Protein AF-A0A6L7CKZ1-F1 (afdb_monomer_lite)

Structure (mmCIF, N/CA/C/O backbone):
data_AF-A0A6L7CKZ1-F1
#
_entry.id   AF-A0A6L7CKZ1-F1
#
loop_
_atom_site.group_PDB
_atom_site.id
_atom_site.type_symbol
_atom_site.label_atom_id
_atom_site.label_alt_id
_atom_site.label_comp_id
_atom_site.label_asym_id
_atom_site.label_entity_id
_atom_site.label_seq_id
_atom_site.pdbx_PDB_ins_code
_atom_site.Cartn_x
_atom_site.Cartn_y
_atom_site.Cartn_z
_atom_site.occupancy
_atom_site.B_iso_or_equiv
_atom_site.auth_seq_id
_atom_site.auth_comp_id
_atom_site.auth_asym_id
_atom_site.auth_atom_id
_atom_site.pdbx_PDB_model_num
ATOM 1 N N . ILE A 1 1 ? 30.974 5.294 -23.612 1.00 59.28 1 ILE A N 1
ATOM 2 C CA . ILE A 1 1 ? 29.651 4.742 -24.002 1.00 59.28 1 ILE A CA 1
ATOM 3 C C . ILE A 1 1 ? 29.833 3.417 -24.758 1.00 59.28 1 ILE A C 1
ATOM 5 O O . ILE A 1 1 ? 29.146 2.456 -24.437 1.00 59.28 1 ILE A O 1
ATOM 9 N N . ASP A 1 2 ? 30.853 3.298 -25.613 1.00 73.44 2 ASP A N 1
ATOM 10 C CA . ASP A 1 2 ? 31.172 2.088 -26.398 1.00 73.44 2 ASP A CA 1
ATOM 11 C C . ASP A 1 2 ? 31.336 0.781 -25.603 1.00 73.44 2 ASP A C 1
ATOM 13 O O . ASP A 1 2 ? 30.880 -0.270 -26.045 1.00 73.44 2 ASP A O 1
ATOM 17 N N . GLY A 1 3 ? 31.960 0.818 -24.419 1.00 80.19 3 GLY A N 1
ATOM 18 C CA . GLY A 1 3 ? 32.130 -0.383 -23.587 1.00 80.19 3 GLY A CA 1
ATOM 19 C C . GLY A 1 3 ? 30.814 -0.923 -23.013 1.00 80.19 3 GLY A C 1
ATOM 20 O O . GLY A 1 3 ? 30.613 -2.135 -22.967 1.00 80.19 3 GLY A O 1
ATOM 21 N N . ALA A 1 4 ? 29.895 -0.030 -22.632 1.00 80.94 4 ALA A N 1
ATOM 22 C CA . ALA A 1 4 ? 28.584 -0.408 -22.107 1.00 80.94 4 ALA A CA 1
ATOM 23 C C . ALA A 1 4 ? 27.686 -0.993 -23.210 1.00 80.94 4 ALA A C 1
ATOM 25 O O . ALA A 1 4 ? 27.041 -2.013 -22.979 1.00 80.94 4 ALA A O 1
ATOM 26 N N . GLN A 1 5 ? 27.718 -0.411 -24.418 1.00 84.12 5 GLN A N 1
ATOM 27 C CA . GLN A 1 5 ? 26.991 -0.941 -25.578 1.00 84.12 5 GLN A CA 1
ATOM 28 C C . GLN A 1 5 ? 27.477 -2.347 -25.948 1.00 84.12 5 GLN A C 1
ATOM 30 O O . GLN A 1 5 ? 26.673 -3.269 -26.022 1.00 84.12 5 GLN A O 1
ATOM 35 N N . LYS A 1 6 ? 28.796 -2.549 -26.081 1.00 86.94 6 LYS A N 1
ATOM 36 C CA . LYS A 1 6 ? 29.368 -3.867 -26.415 1.00 86.94 6 LYS A CA 1
ATOM 37 C C . LYS A 1 6 ? 28.995 -4.946 -25.397 1.00 86.94 6 LYS A C 1
ATOM 39 O O . LYS A 1 6 ? 28.728 -6.088 -25.768 1.00 86.94 6 LYS A O 1
ATOM 44 N N . GLN A 1 7 ? 28.969 -4.598 -24.109 1.00 86.38 7 GLN A N 1
ATOM 45 C CA . GLN A 1 7 ? 28.560 -5.530 -23.061 1.00 86.38 7 GLN A CA 1
ATOM 46 C C . GLN A 1 7 ? 27.061 -5.847 -23.131 1.00 86.38 7 GLN A C 1
ATOM 48 O O . GLN A 1 7 ? 26.670 -6.998 -22.930 1.00 86.38 7 GLN A O 1
ATOM 53 N N . LEU A 1 8 ? 26.227 -4.854 -23.444 1.00 87.44 8 LEU A N 1
ATOM 54 C CA . LEU A 1 8 ? 24.795 -5.051 -23.643 1.00 87.44 8 LEU A CA 1
ATOM 55 C C . LEU A 1 8 ? 24.516 -5.953 -24.855 1.00 87.44 8 LEU A C 1
ATOM 57 O O . LEU A 1 8 ? 23.704 -6.871 -24.749 1.00 87.44 8 LEU A O 1
ATOM 61 N N . ASP A 1 9 ? 25.232 -5.755 -25.963 1.00 91.12 9 ASP A N 1
ATOM 62 C CA . ASP A 1 9 ? 25.127 -6.584 -27.169 1.00 91.12 9 ASP A CA 1
ATOM 63 C C . ASP A 1 9 ? 25.502 -8.039 -26.871 1.00 91.12 9 A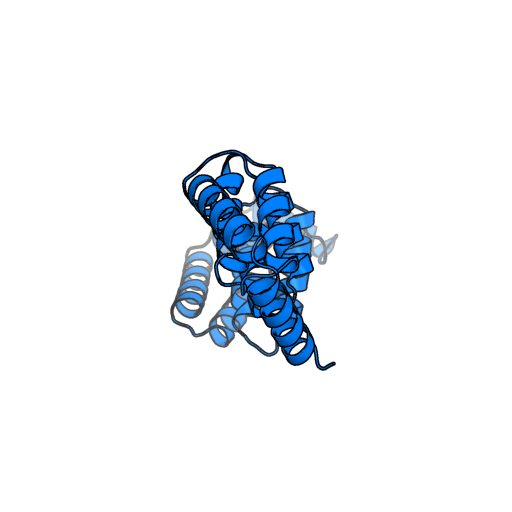SP A C 1
ATOM 65 O O . ASP A 1 9 ? 24.769 -8.963 -27.228 1.00 91.12 9 ASP A O 1
ATOM 69 N N . ARG A 1 10 ? 26.590 -8.263 -26.124 1.00 89.06 10 ARG A N 1
ATOM 70 C CA . ARG A 1 10 ? 26.982 -9.605 -25.678 1.00 89.06 10 ARG A CA 1
ATOM 71 C C . ARG A 1 10 ? 25.905 -10.251 -24.800 1.00 89.06 10 ARG A C 1
ATOM 73 O O . ARG A 1 10 ? 25.570 -11.417 -25.002 1.00 89.06 10 ARG A O 1
ATOM 80 N N . LEU A 1 11 ? 25.345 -9.509 -23.842 1.00 88.25 11 LEU A N 1
ATOM 81 C CA . LEU A 1 11 ? 24.256 -10.000 -22.990 1.00 88.25 11 LEU A CA 1
ATOM 82 C C . LEU A 1 11 ? 22.997 -10.339 -23.802 1.00 88.25 11 LEU A C 1
ATOM 84 O O . LEU A 1 11 ? 22.340 -11.334 -23.498 1.00 88.25 11 LEU A O 1
ATOM 88 N N . SER A 1 12 ? 22.694 -9.566 -24.851 1.00 88.94 12 SER A N 1
ATOM 89 C CA . SER A 1 12 ? 21.564 -9.835 -25.749 1.00 88.94 12 SER A CA 1
ATOM 90 C C . SER A 1 12 ? 21.689 -11.175 -26.478 1.00 88.94 12 SER A C 1
ATOM 92 O O . SER A 1 12 ? 20.688 -11.851 -26.685 1.00 88.94 12 SER A O 1
ATOM 94 N N . GLN A 1 13 ? 22.912 -11.584 -26.826 1.00 92.06 13 GLN A N 1
ATOM 95 C CA . GLN A 1 13 ? 23.168 -12.832 -27.546 1.00 92.06 13 GLN A CA 1
ATOM 96 C C . GLN A 1 13 ? 23.192 -14.040 -26.606 1.00 92.06 13 GLN A C 1
ATOM 98 O O . GLN A 1 13 ? 22.673 -15.099 -26.944 1.00 92.06 13 GLN A O 1
ATOM 103 N N . LEU A 1 14 ? 23.789 -13.883 -25.422 1.00 92.25 14 LEU A N 1
ATOM 104 C CA . LEU A 1 14 ? 23.986 -14.981 -24.473 1.00 92.25 14 LEU A CA 1
ATOM 105 C C . LEU A 1 14 ? 22.756 -15.256 -23.604 1.00 92.25 14 LEU A C 1
ATOM 107 O O . LEU A 1 14 ? 22.485 -16.405 -23.267 1.00 92.25 14 LEU A O 1
ATOM 111 N N . ALA A 1 15 ? 22.037 -14.209 -23.193 1.00 87.38 15 ALA A N 1
ATOM 112 C CA . ALA A 1 15 ? 20.931 -14.326 -22.248 1.00 87.38 15 ALA A CA 1
ATOM 113 C C . ALA A 1 15 ? 19.856 -13.238 -22.477 1.00 87.38 15 ALA A C 1
ATOM 115 O O . ALA A 1 15 ? 19.609 -12.416 -21.582 1.00 87.38 15 ALA A O 1
ATOM 116 N N . PRO A 1 16 ? 19.174 -13.235 -23.642 1.00 83.12 16 PRO A N 1
ATOM 117 C CA . PRO A 1 16 ? 18.213 -12.194 -24.037 1.00 83.12 16 PRO A CA 1
ATOM 118 C C . PRO A 1 16 ? 17.006 -12.054 -23.097 1.00 83.12 16 PRO A C 1
ATOM 120 O O . PRO A 1 16 ? 16.364 -11.005 -23.048 1.00 83.12 16 PRO A O 1
ATOM 123 N N . SER A 1 17 ? 16.676 -13.097 -22.335 1.00 81.88 17 SER A N 1
ATOM 124 C CA . SER A 1 17 ? 15.581 -13.083 -21.359 1.00 81.88 17 SER A CA 1
ATOM 125 C C . SER A 1 17 ? 16.023 -12.710 -19.939 1.00 81.88 17 SER A C 1
ATOM 127 O O . SER A 1 17 ? 15.157 -12.519 -19.081 1.00 81.88 17 SER A O 1
ATOM 129 N N . SER A 1 18 ? 17.332 -12.579 -19.682 1.00 83.50 18 SER A N 1
ATOM 130 C CA . SER A 1 18 ? 17.869 -12.362 -18.334 1.00 83.50 18 SER A CA 1
ATOM 131 C C . SER A 1 18 ? 17.495 -10.998 -17.752 1.00 83.50 18 SER A C 1
ATOM 133 O O . SER A 1 18 ? 17.428 -9.986 -18.456 1.00 83.50 18 SER A O 1
ATOM 135 N N . ASN A 1 19 ? 17.315 -10.952 -16.429 1.00 79.69 19 ASN A N 1
ATOM 136 C CA . ASN A 1 19 ? 17.084 -9.697 -15.711 1.00 79.69 19 ASN A CA 1
ATOM 137 C C . ASN A 1 19 ? 18.277 -8.744 -15.841 1.00 79.69 19 ASN A C 1
ATOM 139 O O . ASN A 1 19 ? 18.070 -7.545 -15.986 1.00 79.69 19 ASN A O 1
ATOM 143 N N . ALA A 1 20 ? 19.508 -9.267 -15.869 1.00 82.44 20 ALA A N 1
ATOM 144 C CA . ALA A 1 20 ? 20.711 -8.462 -16.076 1.00 82.44 20 ALA A CA 1
ATOM 145 C C . ALA A 1 20 ? 20.666 -7.713 -17.416 1.00 82.44 20 ALA A C 1
ATOM 147 O O . ALA A 1 20 ? 20.832 -6.496 -17.441 1.00 82.44 20 ALA A O 1
ATOM 148 N N . TYR A 1 21 ? 20.350 -8.410 -18.513 1.00 85.31 21 TYR A N 1
ATOM 149 C CA . TYR A 1 21 ? 20.208 -7.782 -19.826 1.00 85.31 21 TYR A CA 1
ATOM 150 C C . TYR A 1 21 ? 19.108 -6.711 -19.838 1.00 85.31 21 TYR A C 1
ATOM 152 O O . TYR A 1 21 ? 19.346 -5.578 -20.262 1.00 85.31 21 TYR A O 1
ATOM 160 N N . LYS A 1 22 ? 17.913 -7.041 -19.329 1.00 82.50 22 LYS A N 1
ATOM 161 C CA . LYS A 1 22 ? 16.780 -6.103 -19.292 1.00 82.50 22 LYS A CA 1
ATOM 162 C C . LYS A 1 22 ? 17.096 -4.862 -18.450 1.00 82.50 22 LYS A C 1
ATOM 164 O O . LYS A 1 22 ? 16.814 -3.751 -18.893 1.00 82.50 22 LYS A O 1
ATOM 169 N N . SER A 1 23 ? 17.716 -5.030 -17.281 1.00 83.19 23 SER A N 1
ATOM 170 C CA . SER A 1 23 ? 18.120 -3.921 -16.411 1.00 83.19 23 SER A CA 1
ATOM 171 C C . SER A 1 23 ? 19.188 -3.044 -17.064 1.00 83.19 23 SER A C 1
ATOM 173 O O . SER A 1 23 ? 19.023 -1.828 -17.104 1.00 83.19 23 SER A O 1
ATOM 175 N N . SER A 1 24 ? 20.236 -3.632 -17.654 1.00 85.94 24 SER A N 1
ATOM 176 C CA . SER A 1 24 ? 21.275 -2.872 -18.364 1.00 85.94 24 SER A CA 1
ATOM 177 C C . SER A 1 24 ? 20.713 -2.092 -19.554 1.00 85.94 24 SER A C 1
ATOM 179 O O . SER A 1 24 ? 21.087 -0.935 -19.755 1.00 85.94 24 SER A O 1
ATOM 181 N N . ARG A 1 25 ? 19.769 -2.678 -20.305 1.00 87.81 25 ARG A N 1
ATOM 182 C CA . ARG A 1 25 ? 19.062 -1.986 -21.393 1.00 87.81 25 ARG A CA 1
ATOM 183 C C . ARG A 1 25 ? 18.295 -0.773 -20.872 1.00 87.81 25 ARG A C 1
ATOM 185 O O . ARG A 1 25 ? 18.413 0.305 -21.445 1.00 87.81 25 ARG A O 1
ATOM 192 N N . THR A 1 26 ? 17.547 -0.933 -19.779 1.00 87.25 26 THR A N 1
ATOM 193 C CA . THR A 1 26 ? 16.810 0.163 -19.134 1.00 87.25 26 THR A CA 1
ATOM 194 C C . THR A 1 26 ? 17.744 1.278 -18.669 1.00 87.25 26 THR A C 1
ATOM 196 O O . THR A 1 26 ? 17.498 2.442 -18.977 1.00 87.25 26 THR A O 1
ATOM 199 N N . THR A 1 27 ? 18.846 0.952 -17.985 1.00 87.75 27 THR A N 1
ATOM 200 C CA . THR A 1 27 ? 19.834 1.953 -17.551 1.00 87.75 27 THR A CA 1
ATOM 201 C C . THR A 1 27 ? 20.418 2.715 -18.738 1.00 87.75 27 THR A C 1
ATOM 203 O O . THR A 1 27 ? 20.502 3.942 -18.702 1.00 87.75 27 THR A O 1
ATOM 206 N N . MET A 1 28 ? 20.784 2.009 -19.810 1.00 89.06 28 MET A N 1
ATOM 207 C CA . MET A 1 28 ? 21.350 2.639 -20.997 1.00 89.06 28 MET A CA 1
ATOM 208 C C . MET A 1 28 ? 20.337 3.546 -21.701 1.00 89.06 28 MET A C 1
ATOM 210 O O . MET A 1 28 ? 20.660 4.686 -22.027 1.00 89.06 28 MET A O 1
ATOM 214 N N . LEU A 1 29 ? 19.095 3.093 -21.851 1.00 89.44 29 LEU A N 1
ATOM 215 C CA . LEU A 1 29 ? 18.011 3.885 -22.422 1.00 89.44 29 LEU A CA 1
ATOM 216 C C . LEU A 1 29 ? 17.792 5.192 -21.645 1.00 89.44 29 LEU A C 1
ATOM 218 O O . LEU A 1 29 ? 17.765 6.268 -22.240 1.00 89.44 29 LEU A O 1
ATOM 222 N N . LEU A 1 30 ? 17.717 5.121 -20.314 1.00 91.06 30 LEU A N 1
ATOM 223 C CA . LEU A 1 30 ? 17.494 6.288 -19.451 1.00 91.06 30 LEU A CA 1
ATOM 224 C C . LEU A 1 30 ? 18.730 7.194 -19.296 1.00 91.06 30 LEU A C 1
ATOM 226 O O . LEU A 1 30 ? 18.625 8.313 -18.785 1.00 91.06 30 LEU A O 1
ATOM 230 N N . SER A 1 31 ? 19.899 6.761 -19.773 1.00 91.62 31 SER A N 1
ATOM 231 C CA . SER A 1 31 ? 21.082 7.624 -19.873 1.00 91.62 31 SER A CA 1
ATOM 232 C C . SER A 1 31 ? 20.988 8.631 -21.030 1.00 91.62 31 SER A C 1
ATOM 234 O O . SER A 1 31 ? 21.655 9.670 -20.998 1.00 91.62 31 SER A O 1
ATOM 236 N N . THR A 1 32 ? 20.102 8.395 -22.002 1.00 93.50 32 THR A N 1
ATOM 237 C CA . THR A 1 32 ? 19.874 9.291 -23.147 1.00 93.50 32 THR A CA 1
ATOM 238 C C . THR A 1 32 ? 18.841 10.387 -22.831 1.00 93.50 32 THR A C 1
ATOM 240 O O . THR A 1 32 ? 17.949 10.163 -22.006 1.00 93.50 32 THR A O 1
ATOM 243 N N . PRO A 1 33 ? 18.923 11.576 -23.463 1.00 95.19 33 PRO A N 1
ATOM 244 C CA . PRO A 1 33 ? 17.885 12.605 -23.352 1.00 95.19 33 PRO A CA 1
ATOM 245 C C . PRO A 1 33 ? 16.498 12.098 -23.768 1.00 95.19 33 PRO A C 1
ATOM 247 O O . PRO A 1 33 ? 15.545 12.268 -23.009 1.00 95.19 33 PRO A O 1
ATOM 250 N N . ASP A 1 34 ? 16.409 11.395 -24.899 1.00 94.88 34 ASP A N 1
ATOM 251 C CA . ASP A 1 34 ? 15.146 10.881 -25.443 1.00 94.88 34 ASP A CA 1
ATOM 252 C C . ASP A 1 34 ? 14.485 9.868 -24.505 1.00 94.88 34 ASP A C 1
ATOM 254 O O . ASP A 1 34 ? 13.288 9.955 -24.230 1.00 94.88 34 ASP A O 1
ATOM 258 N N . GLY A 1 35 ? 15.266 8.939 -23.941 1.00 93.88 35 GLY A N 1
ATOM 259 C CA . GLY A 1 35 ? 14.758 7.970 -22.971 1.00 93.88 35 GLY A CA 1
ATOM 260 C C . GLY A 1 35 ? 14.224 8.638 -21.702 1.00 93.88 35 GLY A C 1
ATOM 261 O O . GLY A 1 35 ? 13.172 8.244 -21.193 1.00 93.88 35 GLY A O 1
ATOM 262 N N . ARG A 1 36 ? 14.893 9.692 -21.211 1.00 95.44 36 ARG A N 1
ATOM 263 C CA . ARG A 1 36 ? 14.385 10.488 -20.081 1.00 95.44 36 ARG A CA 1
ATOM 264 C C . ARG A 1 36 ? 13.108 11.235 -20.441 1.00 95.44 36 ARG A C 1
ATOM 266 O O . ARG A 1 36 ? 12.174 11.227 -19.645 1.00 95.44 36 ARG A O 1
ATOM 273 N N . GLN A 1 37 ? 13.050 11.857 -21.616 1.00 96.94 37 GLN A N 1
ATOM 274 C CA . GLN A 1 37 ? 11.872 12.594 -22.068 1.00 96.94 37 GLN A CA 1
ATOM 275 C C . GLN A 1 37 ? 10.654 11.672 -22.201 1.00 96.94 37 GLN A C 1
ATOM 277 O O . GLN A 1 37 ? 9.585 11.989 -21.682 1.00 96.94 37 GLN A O 1
ATOM 282 N N . ALA A 1 38 ? 10.826 10.503 -22.816 1.00 96.12 38 ALA A N 1
ATOM 283 C CA . ALA A 1 38 ? 9.767 9.510 -22.951 1.00 96.12 38 ALA A CA 1
ATOM 284 C C . ALA A 1 38 ? 9.276 8.987 -21.588 1.00 96.12 38 ALA A C 1
ATOM 286 O O . ALA A 1 38 ? 8.070 8.838 -21.382 1.00 96.12 38 ALA A O 1
ATOM 287 N N . LEU A 1 39 ? 10.182 8.774 -20.624 1.00 96.12 39 LEU A N 1
ATOM 288 C CA . LEU A 1 39 ? 9.797 8.407 -19.258 1.00 96.12 39 LEU A CA 1
ATOM 289 C C . LEU A 1 39 ? 8.974 9.512 -18.578 1.00 96.12 39 LEU A C 1
ATOM 291 O O . LEU A 1 39 ? 7.966 9.222 -17.936 1.00 96.12 39 LEU A O 1
ATOM 295 N N . GLN A 1 40 ? 9.376 10.778 -18.722 1.00 97.12 40 GLN A N 1
ATOM 296 C CA . GLN A 1 40 ? 8.628 11.899 -18.146 1.00 97.12 40 GLN A CA 1
ATOM 297 C C . GLN A 1 40 ? 7.240 12.050 -18.774 1.00 97.12 40 GLN A C 1
ATOM 299 O O . GLN A 1 40 ? 6.276 12.314 -18.059 1.00 97.12 40 GLN A O 1
ATOM 304 N N . GLN A 1 41 ? 7.108 11.808 -20.080 1.00 96.81 41 GLN A N 1
ATOM 305 C CA . GLN A 1 41 ? 5.808 11.788 -20.747 1.00 96.81 41 GLN A CA 1
ATOM 306 C C . GLN A 1 41 ? 4.893 10.690 -20.181 1.00 96.81 41 GLN A C 1
ATOM 308 O O . GLN A 1 41 ? 3.747 10.976 -19.833 1.00 96.81 41 GLN A O 1
ATOM 313 N N . ALA A 1 42 ? 5.402 9.463 -20.017 1.00 97.19 42 ALA A N 1
ATOM 314 C CA . ALA A 1 42 ? 4.640 8.365 -19.417 1.00 97.19 42 ALA A CA 1
ATOM 315 C C . ALA A 1 42 ? 4.199 8.693 -17.979 1.00 97.19 42 ALA A C 1
ATOM 317 O O . ALA A 1 42 ? 3.055 8.441 -17.594 1.00 97.19 42 ALA A O 1
ATOM 318 N N . ARG A 1 43 ? 5.082 9.315 -17.187 1.00 97.25 43 ARG A N 1
ATOM 319 C CA . ARG A 1 43 ? 4.771 9.764 -15.822 1.00 97.25 43 ARG A CA 1
ATOM 320 C C . ARG A 1 43 ? 3.703 10.853 -15.798 1.00 97.25 43 ARG A C 1
ATOM 322 O O . ARG A 1 43 ? 2.795 10.767 -14.978 1.00 97.25 43 ARG A O 1
ATOM 329 N N . LEU A 1 44 ? 3.763 11.826 -16.706 1.00 98.00 44 LEU A N 1
ATOM 330 C CA . LEU A 1 44 ? 2.743 12.870 -16.825 1.00 98.00 44 LEU A CA 1
ATOM 331 C C . LEU A 1 44 ? 1.368 12.279 -17.165 1.00 98.00 44 LEU A C 1
ATOM 333 O O . LEU A 1 44 ? 0.368 12.640 -16.549 1.00 98.00 44 LEU A O 1
ATOM 337 N N . GLN A 1 45 ? 1.305 11.331 -18.099 1.00 98.25 45 GLN A N 1
ATOM 338 C CA . GLN A 1 45 ? 0.062 10.615 -18.409 1.00 98.25 45 GLN A CA 1
ATOM 339 C C . GLN A 1 45 ? -0.464 9.864 -17.174 1.00 98.25 45 GLN A C 1
ATOM 341 O O . GLN A 1 45 ? -1.643 9.960 -16.832 1.00 98.25 45 GLN A O 1
ATOM 346 N N . ALA A 1 46 ? 0.423 9.189 -16.434 1.00 96.31 46 ALA A N 1
ATOM 347 C CA . ALA A 1 46 ? 0.055 8.435 -15.239 1.00 96.31 46 ALA A CA 1
ATOM 348 C C . ALA A 1 46 ? -0.487 9.324 -14.106 1.00 96.31 46 ALA A C 1
ATOM 350 O O . ALA A 1 46 ? -1.364 8.886 -13.352 1.00 96.31 46 ALA A O 1
ATOM 351 N N . THR A 1 47 ? 0.034 10.543 -13.946 1.00 95.75 47 THR A N 1
ATOM 352 C CA . THR A 1 47 ? -0.401 11.487 -12.903 1.00 95.75 47 THR A CA 1
ATOM 353 C C . THR A 1 47 ? -1.651 12.269 -13.297 1.00 95.75 47 THR A C 1
ATOM 355 O O . THR A 1 47 ? -2.442 12.598 -12.420 1.00 95.75 47 THR A O 1
ATOM 358 N N . THR A 1 48 ? -1.880 12.495 -14.592 1.00 96.06 48 THR A N 1
ATOM 359 C CA . THR A 1 48 ? -3.058 13.211 -15.125 1.00 96.06 48 THR A CA 1
ATOM 360 C C . THR A 1 48 ? -4.281 12.318 -15.360 1.00 96.06 48 THR A C 1
ATOM 362 O O . THR A 1 48 ? -5.287 12.785 -15.881 1.00 96.06 48 THR A O 1
ATOM 365 N N . GLY A 1 49 ? -4.223 11.042 -14.963 1.00 94.06 49 GLY A N 1
ATOM 366 C CA . GLY A 1 49 ? -5.356 10.108 -15.029 1.00 94.06 49 GLY A CA 1
ATOM 367 C C . GLY A 1 49 ? -5.424 9.251 -16.297 1.00 94.06 49 GLY A C 1
ATOM 368 O O . GLY A 1 49 ? -6.253 8.348 -16.369 1.00 94.06 49 GLY A O 1
ATOM 369 N N . HIS A 1 50 ? -4.509 9.440 -17.248 1.00 97.88 50 HIS A N 1
ATOM 370 C CA . HIS A 1 50 ? -4.438 8.697 -18.509 1.00 97.88 50 HIS A CA 1
ATOM 371 C C . HIS A 1 50 ? -3.671 7.375 -18.334 1.00 97.88 50 HIS A C 1
ATOM 373 O O . HIS A 1 50 ? -2.603 7.159 -18.907 1.00 97.88 50 HIS A O 1
ATOM 379 N N . ALA A 1 51 ? -4.185 6.487 -17.476 1.00 97.44 51 ALA A N 1
ATOM 380 C CA . ALA A 1 51 ? -3.468 5.278 -17.063 1.00 97.44 51 ALA A CA 1
ATOM 381 C C . ALA A 1 51 ? -3.166 4.315 -18.226 1.00 97.44 51 ALA A C 1
ATOM 383 O O . ALA A 1 51 ? -2.067 3.766 -18.289 1.00 97.44 51 ALA A O 1
ATOM 384 N N . GLU A 1 52 ? -4.104 4.120 -19.156 1.00 98.19 52 GLU A N 1
ATOM 385 C CA . GLU A 1 52 ? -3.903 3.240 -20.317 1.00 98.19 52 GLU A CA 1
ATOM 386 C C . GLU A 1 52 ? -2.818 3.775 -21.257 1.00 98.19 52 GLU A C 1
ATOM 388 O O . GLU A 1 52 ? -1.914 3.035 -21.651 1.00 98.19 52 GLU A O 1
ATOM 393 N N . GLU A 1 53 ? -2.849 5.077 -21.544 1.00 98.25 53 GLU A N 1
ATOM 394 C CA . GLU A 1 53 ? -1.843 5.747 -22.370 1.00 98.25 53 GLU A CA 1
ATOM 395 C C . GLU A 1 53 ? -0.463 5.707 -21.717 1.00 98.25 53 GLU A C 1
ATOM 397 O O . GLU A 1 53 ? 0.526 5.393 -22.375 1.00 98.25 53 GLU A O 1
ATOM 402 N N . ALA A 1 54 ? -0.392 5.958 -20.408 1.00 98.19 54 ALA A N 1
ATOM 403 C CA . ALA A 1 54 ? 0.848 5.859 -19.655 1.00 98.19 54 ALA A CA 1
ATOM 404 C C . ALA A 1 54 ? 1.444 4.449 -19.744 1.00 98.19 54 ALA A C 1
ATOM 406 O O . ALA A 1 54 ? 2.637 4.291 -19.998 1.00 98.19 54 ALA A O 1
ATOM 407 N N . VAL A 1 55 ? 0.616 3.411 -19.580 1.00 98.12 55 VAL A N 1
ATOM 408 C CA . VAL A 1 55 ? 1.041 2.011 -19.715 1.00 98.12 55 VAL A CA 1
ATOM 409 C C . VAL A 1 55 ? 1.517 1.711 -21.137 1.00 98.12 55 VAL A C 1
ATOM 411 O O . VAL A 1 55 ? 2.536 1.038 -21.298 1.00 98.12 55 VAL A O 1
ATOM 414 N N . ALA A 1 56 ? 0.849 2.234 -22.167 1.00 97.94 56 ALA A N 1
ATOM 415 C CA . ALA A 1 56 ? 1.304 2.109 -23.550 1.00 97.94 56 ALA A CA 1
ATOM 416 C C . ALA A 1 56 ? 2.666 2.798 -23.771 1.00 97.94 56 ALA A C 1
ATOM 418 O O . ALA A 1 56 ? 3.566 2.197 -24.364 1.00 97.94 56 ALA A O 1
ATOM 419 N N . SER A 1 57 ? 2.859 4.005 -23.231 1.00 97.25 57 SER A N 1
ATOM 420 C CA . SER A 1 57 ? 4.130 4.741 -23.276 1.00 97.25 57 SER A CA 1
ATOM 421 C C . SER A 1 57 ? 5.253 3.994 -22.556 1.00 97.25 57 SER A C 1
ATOM 423 O O . SER A 1 57 ? 6.346 3.850 -23.106 1.00 97.25 57 SER A O 1
ATOM 425 N N . TYR A 1 58 ? 4.985 3.438 -21.371 1.00 96.38 58 TYR A N 1
ATOM 426 C CA . TYR A 1 58 ? 5.936 2.584 -20.660 1.00 96.38 58 TYR A CA 1
ATOM 427 C C . TYR A 1 58 ? 6.301 1.333 -21.458 1.00 96.38 58 TYR A C 1
ATOM 429 O O . TYR A 1 58 ? 7.481 1.010 -21.580 1.00 96.38 58 TYR A O 1
ATOM 437 N N . ASN A 1 59 ? 5.311 0.647 -22.034 1.00 95.25 59 ASN A N 1
ATOM 438 C CA . ASN A 1 59 ? 5.545 -0.549 -22.837 1.00 95.25 59 ASN A CA 1
ATOM 439 C C . ASN A 1 59 ? 6.379 -0.241 -24.080 1.00 95.25 59 ASN A C 1
ATOM 441 O O . ASN A 1 59 ? 7.277 -1.015 -24.406 1.00 95.25 59 ASN A O 1
ATOM 445 N N . LYS A 1 60 ? 6.127 0.892 -24.744 1.00 94.06 60 LYS A N 1
ATOM 446 C CA . LYS A 1 60 ? 6.936 1.362 -25.873 1.00 94.06 60 LYS A CA 1
ATOM 447 C C . LYS A 1 60 ? 8.371 1.661 -25.443 1.00 94.06 60 LYS A C 1
ATOM 449 O O . LYS A 1 60 ? 9.302 1.285 -26.147 1.00 94.06 60 LYS A O 1
ATOM 454 N N . LEU A 1 61 ? 8.547 2.309 -24.291 1.00 92.69 61 LEU A N 1
ATOM 455 C CA . LEU A 1 61 ? 9.860 2.673 -23.769 1.00 92.69 61 LEU A CA 1
ATOM 456 C C . LEU A 1 61 ? 10.681 1.437 -23.380 1.00 92.69 61 LEU A C 1
ATOM 458 O O . LEU A 1 61 ? 11.826 1.292 -23.793 1.00 92.69 61 LEU A O 1
ATOM 462 N N . PHE A 1 62 ? 10.102 0.525 -22.604 1.00 89.88 62 PHE A N 1
ATOM 463 C CA . PHE A 1 62 ? 10.833 -0.597 -22.012 1.00 89.88 62 PHE A CA 1
ATOM 464 C C . PHE A 1 62 ? 10.719 -1.906 -22.793 1.00 89.88 62 PHE A C 1
ATOM 466 O O . PHE A 1 62 ? 11.365 -2.887 -22.414 1.00 89.88 62 PHE A O 1
ATOM 473 N N . ASN A 1 63 ? 9.967 -1.915 -23.898 1.00 88.06 63 ASN A N 1
ATOM 474 C CA . ASN A 1 63 ? 9.579 -3.109 -24.647 1.00 88.06 63 ASN A CA 1
ATOM 475 C C . ASN A 1 63 ? 8.875 -4.136 -23.737 1.00 88.06 63 ASN A C 1
ATOM 477 O O . ASN A 1 63 ? 9.343 -5.262 -23.551 1.00 88.06 63 ASN A O 1
ATOM 481 N N . GLY A 1 64 ? 7.778 -3.685 -23.121 1.00 88.44 64 GLY A N 1
ATOM 482 C CA . GLY A 1 64 ? 6.990 -4.417 -22.127 1.00 88.44 64 GLY A CA 1
ATOM 483 C C . GLY A 1 64 ? 7.210 -3.934 -20.689 1.00 88.44 64 GLY A C 1
ATOM 484 O O . GLY A 1 64 ? 7.737 -2.848 -20.455 1.00 88.44 64 GLY A O 1
ATOM 485 N N . ALA A 1 65 ? 6.797 -4.752 -19.717 1.00 86.50 65 ALA A N 1
ATOM 486 C CA . ALA A 1 65 ? 6.921 -4.414 -18.302 1.00 86.50 65 ALA A CA 1
ATOM 487 C C . ALA A 1 65 ? 8.403 -4.339 -17.860 1.00 86.50 65 ALA A C 1
ATOM 489 O O . ALA A 1 65 ? 9.187 -5.237 -18.197 1.00 86.50 65 ALA A O 1
ATOM 490 N N . PRO A 1 66 ? 8.798 -3.321 -17.070 1.00 85.38 66 PRO A N 1
ATOM 491 C CA . PRO A 1 66 ? 10.143 -3.226 -16.508 1.00 85.38 66 PRO A CA 1
ATOM 492 C C . PRO A 1 66 ? 10.483 -4.447 -15.633 1.00 85.38 66 PRO A C 1
ATOM 494 O O . PRO A 1 66 ? 9.617 -4.934 -14.905 1.00 85.38 66 PRO A O 1
ATOM 497 N N . PRO A 1 67 ? 11.738 -4.937 -15.655 1.00 70.88 67 PRO A N 1
ATOM 498 C CA . PRO A 1 67 ? 12.127 -6.177 -14.977 1.00 70.88 67 PRO A CA 1
ATOM 499 C C . PRO A 1 67 ? 12.217 -6.068 -13.446 1.00 70.88 67 PRO A C 1
ATOM 501 O O . PRO A 1 67 ? 12.237 -7.098 -12.781 1.00 70.88 67 PRO A O 1
ATOM 504 N N . GLY A 1 68 ? 12.309 -4.859 -12.878 1.00 78.81 68 GLY A N 1
ATOM 505 C CA . GLY A 1 68 ? 12.442 -4.661 -11.433 1.00 78.81 68 GLY A CA 1
ATOM 506 C C . GLY A 1 68 ? 12.790 -3.224 -11.037 1.00 78.81 68 GLY A C 1
ATOM 507 O O . GLY A 1 68 ? 12.837 -2.327 -11.883 1.00 78.81 68 GLY A O 1
ATOM 508 N N . GLY A 1 69 ? 13.042 -3.025 -9.741 1.00 84.44 69 GLY A N 1
ATOM 509 C CA . GLY A 1 69 ? 13.365 -1.724 -9.148 1.00 84.44 69 GLY A CA 1
ATOM 510 C C . GLY A 1 69 ? 12.180 -0.755 -9.098 1.00 84.44 69 GLY A C 1
ATOM 511 O O . GLY A 1 69 ? 11.037 -1.125 -9.376 1.00 84.44 69 GLY A O 1
ATOM 512 N N . ASP A 1 70 ? 12.462 0.506 -8.772 1.00 87.94 70 ASP A N 1
ATOM 513 C CA . ASP A 1 70 ? 11.434 1.539 -8.569 1.00 87.94 70 ASP A CA 1
ATOM 514 C C . ASP A 1 70 ? 10.561 1.763 -9.810 1.00 87.94 70 ASP A C 1
ATOM 516 O O . ASP A 1 70 ? 9.354 1.960 -9.704 1.00 87.94 70 ASP A O 1
ATOM 520 N N . ILE A 1 71 ? 11.131 1.622 -11.008 1.00 91.12 71 ILE A N 1
ATOM 521 C CA . ILE A 1 71 ? 10.386 1.758 -12.267 1.00 91.12 71 ILE A CA 1
ATOM 522 C C . ILE A 1 71 ? 9.335 0.649 -12.418 1.00 91.12 71 ILE A C 1
ATOM 524 O O . ILE A 1 71 ? 8.244 0.902 -12.930 1.00 91.12 71 ILE A O 1
ATOM 528 N N . ALA A 1 72 ? 9.614 -0.576 -11.960 1.00 93.25 72 ALA A N 1
ATOM 529 C CA . ALA A 1 72 ? 8.610 -1.639 -11.967 1.00 93.25 72 ALA A CA 1
ATOM 530 C C . ALA A 1 72 ? 7.465 -1.326 -10.991 1.00 93.25 72 ALA A C 1
ATOM 532 O O . ALA A 1 72 ? 6.302 -1.561 -11.322 1.00 93.25 72 ALA A O 1
ATOM 533 N N . VAL A 1 73 ? 7.775 -0.741 -9.828 1.00 95.00 73 VAL A N 1
ATOM 534 C CA . VAL A 1 73 ? 6.761 -0.261 -8.876 1.00 95.00 73 VAL A CA 1
ATOM 535 C C . VAL A 1 73 ? 5.901 0.833 -9.507 1.00 95.00 73 VAL A C 1
ATOM 537 O O . VAL A 1 73 ? 4.675 0.743 -9.443 1.00 95.00 73 VAL A O 1
ATOM 540 N N . GLU A 1 74 ? 6.508 1.826 -10.162 1.00 95.00 74 GLU A N 1
ATOM 541 C CA . GLU A 1 74 ? 5.797 2.901 -10.871 1.00 95.00 74 GLU A CA 1
ATOM 542 C C . GLU A 1 74 ? 4.878 2.351 -11.972 1.00 95.00 74 GLU A C 1
ATOM 544 O O . GLU A 1 74 ? 3.698 2.713 -12.048 1.00 95.00 74 GLU A O 1
ATOM 549 N N . TYR A 1 75 ? 5.394 1.436 -12.798 1.00 97.19 75 TYR A N 1
ATOM 550 C CA . TYR A 1 75 ? 4.640 0.803 -13.876 1.00 97.19 75 TYR A CA 1
ATOM 551 C C . TYR A 1 75 ? 3.423 0.049 -13.337 1.00 97.19 75 TYR A C 1
ATOM 553 O O . TYR A 1 75 ? 2.296 0.338 -13.738 1.00 97.19 75 TYR A O 1
ATOM 561 N N . TRP A 1 76 ? 3.608 -0.872 -12.386 1.00 97.94 76 TRP A N 1
ATOM 562 C CA . TRP A 1 76 ? 2.494 -1.667 -11.863 1.00 97.94 76 TRP A CA 1
ATOM 563 C C . TRP A 1 76 ? 1.518 -0.837 -11.027 1.00 97.94 76 TRP A C 1
ATOM 565 O O . TRP A 1 76 ? 0.316 -1.082 -11.088 1.00 97.94 76 TRP A O 1
ATOM 575 N N . SER A 1 77 ? 1.983 0.207 -10.338 1.00 97.19 77 SER A N 1
ATOM 576 C CA . SER A 1 77 ? 1.094 1.180 -9.685 1.00 97.19 77 SER A CA 1
ATOM 577 C C . SER A 1 77 ? 0.231 1.934 -10.702 1.00 97.19 77 SER A C 1
ATOM 579 O O . SER A 1 77 ? -0.926 2.240 -10.423 1.00 97.19 77 SER A O 1
ATOM 581 N N . THR A 1 78 ? 0.759 2.197 -11.900 1.00 97.94 78 THR A N 1
ATOM 582 C CA . THR A 1 78 ? -0.006 2.789 -13.006 1.00 97.94 78 THR A CA 1
ATOM 583 C C . THR A 1 78 ? -1.004 1.786 -13.586 1.00 97.94 78 THR A C 1
ATOM 585 O O . THR A 1 78 ? -2.174 2.124 -13.746 1.00 97.94 78 THR A O 1
ATOM 588 N N . VAL A 1 79 ? -0.596 0.530 -13.815 1.00 98.38 79 VAL A N 1
ATOM 589 C CA . VAL A 1 79 ? -1.502 -0.542 -14.271 1.00 98.38 79 VAL A CA 1
ATOM 590 C C . VAL A 1 79 ? -2.650 -0.762 -13.278 1.00 98.38 79 VAL A C 1
ATOM 592 O O . VAL A 1 79 ? -3.782 -0.975 -13.700 1.00 98.38 79 VAL A O 1
ATOM 595 N N . ALA A 1 80 ? -2.406 -0.641 -11.968 1.00 98.00 80 ALA A N 1
ATOM 596 C CA . ALA A 1 80 ? -3.434 -0.792 -10.934 1.00 98.00 80 ALA A CA 1
ATOM 597 C C . ALA A 1 80 ? -4.576 0.242 -11.028 1.00 98.00 80 ALA A C 1
ATOM 599 O O . ALA A 1 80 ? -5.679 0.000 -10.520 1.00 98.00 80 ALA A O 1
ATOM 600 N N . LYS A 1 81 ? -4.336 1.380 -11.697 1.00 96.56 81 LYS A N 1
ATOM 601 C CA . LYS A 1 81 ? -5.365 2.392 -11.972 1.00 96.56 81 LYS A CA 1
ATOM 602 C C . LYS A 1 81 ? -6.359 1.940 -13.047 1.00 96.56 81 LYS A C 1
ATOM 604 O O . LYS A 1 81 ? -7.459 2.477 -13.086 1.00 96.56 81 LYS A O 1
ATOM 609 N N . ILE A 1 82 ? -6.020 0.935 -13.859 1.00 97.50 82 ILE A N 1
ATOM 610 C CA . ILE A 1 82 ? -6.893 0.346 -14.884 1.00 97.50 82 ILE A CA 1
ATOM 611 C C . ILE A 1 82 ? -7.738 -0.760 -14.225 1.00 97.50 82 ILE A C 1
ATOM 613 O O . ILE A 1 82 ? -7.176 -1.798 -13.860 1.00 97.50 82 ILE A O 1
ATOM 617 N N . PRO A 1 83 ? -9.071 -0.604 -14.070 1.00 95.50 83 PRO A N 1
ATOM 618 C CA . PRO A 1 83 ? -9.892 -1.547 -13.302 1.00 95.50 83 PRO A CA 1
ATOM 619 C C . PRO A 1 83 ? -9.770 -3.000 -13.775 1.00 95.50 83 PRO A C 1
ATOM 621 O O . PRO A 1 83 ? -9.539 -3.892 -12.962 1.00 95.50 83 PRO A O 1
ATOM 624 N N . ALA A 1 84 ? -9.808 -3.226 -15.092 1.00 97.00 84 ALA A N 1
ATOM 625 C CA . ALA A 1 84 ? -9.697 -4.557 -15.691 1.00 97.00 84 ALA A CA 1
ATOM 626 C C . ALA A 1 84 ? -8.347 -5.252 -15.421 1.00 97.00 84 ALA A C 1
ATOM 628 O O . ALA A 1 84 ? -8.253 -6.474 -15.496 1.00 97.00 84 ALA A O 1
ATOM 629 N N . ARG A 1 85 ? -7.296 -4.489 -15.090 1.00 97.69 85 ARG A N 1
ATOM 630 C CA . ARG A 1 85 ? -5.936 -5.000 -14.848 1.00 97.69 85 ARG A CA 1
ATOM 631 C C . ARG A 1 85 ? -5.481 -4.860 -13.398 1.00 97.69 85 ARG A C 1
ATOM 633 O O . ARG A 1 85 ? -4.351 -5.216 -13.063 1.00 97.69 85 ARG A O 1
ATOM 640 N N . ARG A 1 86 ? -6.351 -4.382 -12.504 1.00 97.62 86 ARG A N 1
ATOM 641 C CA . ARG A 1 86 ? -5.993 -4.118 -11.106 1.00 97.62 86 ARG A CA 1
ATOM 642 C C . ARG A 1 86 ? -5.527 -5.373 -10.371 1.00 97.62 86 ARG A C 1
ATOM 644 O O . ARG A 1 86 ? -4.523 -5.325 -9.667 1.00 97.62 86 ARG A O 1
ATOM 651 N N . GLY A 1 87 ? -6.201 -6.506 -10.576 1.00 97.38 87 GLY A N 1
ATOM 652 C CA . GLY A 1 87 ? -5.813 -7.780 -9.960 1.00 97.38 87 GLY A CA 1
ATOM 653 C C . GLY A 1 87 ? -4.416 -8.252 -10.382 1.00 97.38 87 GLY A C 1
ATOM 654 O O . GLY A 1 87 ? -3.619 -8.658 -9.534 1.00 97.38 87 GLY A O 1
ATOM 655 N N . GLU A 1 88 ? -4.092 -8.134 -11.675 1.00 97.50 88 GLU A N 1
ATOM 656 C CA . GLU A 1 88 ? -2.756 -8.417 -12.221 1.00 97.50 88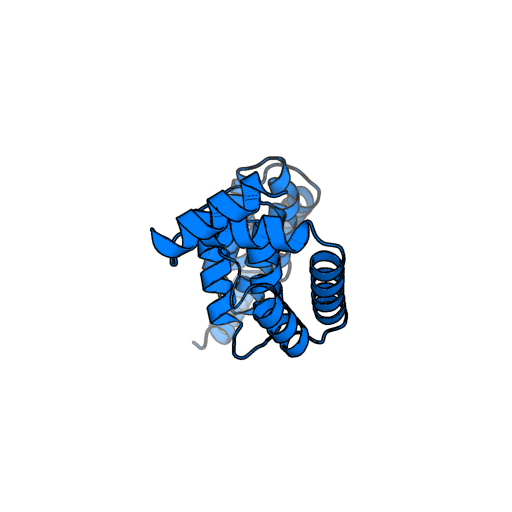 GLU A CA 1
ATOM 657 C C . GLU A 1 88 ? -1.699 -7.538 -11.540 1.00 97.50 88 GLU A C 1
ATOM 659 O O . GLU A 1 88 ? -0.711 -8.048 -11.010 1.00 97.50 88 GLU A O 1
ATOM 664 N N . ALA A 1 89 ? -1.942 -6.226 -11.499 1.00 98.06 89 ALA A N 1
ATOM 665 C CA . ALA A 1 89 ? -1.023 -5.262 -10.914 1.00 98.06 89 ALA A CA 1
ATOM 666 C C . ALA A 1 89 ? -0.758 -5.512 -9.426 1.00 98.06 89 ALA A C 1
ATOM 668 O O . ALA A 1 89 ? 0.399 -5.512 -9.009 1.00 98.06 89 ALA A O 1
ATOM 669 N N . ILE A 1 90 ? -1.799 -5.788 -8.634 1.00 98.31 90 ILE A N 1
ATOM 670 C CA . ILE A 1 90 ? -1.643 -6.114 -7.209 1.00 98.31 90 ILE A CA 1
ATOM 671 C C . ILE A 1 90 ? -0.752 -7.346 -7.038 1.00 98.31 90 ILE A C 1
ATOM 673 O O . ILE A 1 90 ? 0.160 -7.337 -6.214 1.00 98.31 90 ILE A O 1
ATOM 677 N N . ASN A 1 91 ? -0.964 -8.394 -7.836 1.00 97.25 91 ASN A N 1
ATOM 678 C CA . ASN A 1 91 ? -0.155 -9.608 -7.742 1.00 97.25 91 ASN A CA 1
ATOM 679 C C . ASN A 1 91 ? 1.321 -9.346 -8.075 1.00 97.25 91 ASN A C 1
ATOM 681 O O . ASN A 1 91 ? 2.199 -9.935 -7.448 1.00 97.25 91 ASN A O 1
ATOM 685 N N . GLN A 1 92 ? 1.608 -8.446 -9.015 1.00 96.81 92 GLN A N 1
ATOM 686 C CA . GLN A 1 92 ? 2.981 -8.057 -9.346 1.00 96.81 92 GLN A CA 1
ATOM 687 C C . GLN A 1 92 ? 3.616 -7.190 -8.255 1.00 96.81 92 GLN A C 1
ATOM 689 O O . GLN A 1 92 ? 4.736 -7.468 -7.837 1.00 96.81 92 GLN A O 1
ATOM 694 N N . LEU A 1 93 ? 2.889 -6.205 -7.721 1.00 97.00 93 LEU A N 1
ATOM 695 C CA . LEU A 1 93 ? 3.353 -5.378 -6.602 1.00 97.00 93 LEU A CA 1
ATOM 696 C C . LEU A 1 93 ? 3.632 -6.219 -5.346 1.00 97.00 93 LEU A C 1
ATOM 698 O O . LEU A 1 93 ? 4.618 -5.972 -4.655 1.00 97.00 93 LEU A O 1
ATOM 702 N N . LYS A 1 94 ? 2.829 -7.262 -5.085 1.00 96.31 94 LYS A N 1
ATOM 703 C CA . LYS A 1 94 ? 3.099 -8.239 -4.019 1.00 96.31 94 LYS A CA 1
ATOM 704 C C . LYS A 1 94 ? 4.424 -8.974 -4.222 1.00 96.31 94 LYS A C 1
ATOM 706 O O . LYS A 1 94 ? 5.170 -9.115 -3.259 1.00 96.31 94 LYS A O 1
ATOM 711 N N . ARG A 1 95 ? 4.717 -9.434 -5.446 1.00 94.50 95 ARG A N 1
ATOM 712 C CA . ARG A 1 95 ? 6.001 -10.091 -5.761 1.00 94.50 95 ARG A CA 1
ATOM 713 C C . ARG A 1 95 ? 7.167 -9.135 -5.536 1.00 94.50 95 ARG A C 1
ATOM 715 O O . ARG A 1 95 ? 8.093 -9.481 -4.817 1.00 94.50 95 ARG A O 1
ATOM 722 N N . ILE A 1 96 ? 7.059 -7.903 -6.034 1.00 93.50 96 ILE A N 1
ATOM 723 C CA . ILE A 1 96 ? 8.095 -6.879 -5.839 1.00 93.50 96 ILE A CA 1
ATOM 724 C C . ILE A 1 96 ? 8.331 -6.601 -4.344 1.00 93.50 96 ILE A C 1
ATOM 726 O O . ILE A 1 96 ? 9.476 -6.524 -3.911 1.00 93.50 96 ILE A O 1
ATOM 730 N N . ASN A 1 97 ? 7.273 -6.492 -3.536 1.00 94.12 97 ASN A N 1
ATOM 731 C CA . ASN A 1 97 ? 7.395 -6.280 -2.088 1.00 94.12 97 ASN A CA 1
ATOM 732 C C . ASN A 1 97 ? 8.013 -7.485 -1.348 1.00 94.12 97 ASN A C 1
ATOM 734 O O . ASN A 1 97 ? 8.639 -7.305 -0.304 1.00 94.12 97 ASN A O 1
ATOM 738 N N . ALA A 1 98 ? 7.833 -8.703 -1.864 1.00 92.38 98 ALA A N 1
ATOM 739 C CA . ALA A 1 98 ? 8.478 -9.897 -1.323 1.00 92.38 98 ALA A CA 1
ATOM 740 C C . ALA A 1 98 ? 9.981 -9.929 -1.648 1.00 92.38 98 ALA A C 1
ATOM 742 O O . ALA A 1 98 ? 10.778 -10.280 -0.782 1.00 92.38 98 ALA A O 1
ATOM 743 N N . ASP A 1 99 ? 10.359 -9.512 -2.860 1.00 88.31 99 ASP A N 1
ATOM 744 C CA . ASP A 1 99 ? 11.754 -9.487 -3.316 1.00 88.31 99 ASP A CA 1
ATOM 745 C C . ASP A 1 99 ? 12.560 -8.331 -2.694 1.00 88.31 99 ASP A C 1
ATOM 747 O O . ASP A 1 99 ? 13.764 -8.455 -2.470 1.00 88.31 99 ASP A O 1
ATOM 751 N N . ALA A 1 100 ? 11.903 -7.204 -2.403 1.00 82.12 100 ALA A N 1
ATOM 752 C CA . ALA A 1 100 ? 12.510 -6.007 -1.824 1.00 82.12 100 ALA A CA 1
ATOM 753 C C . ALA A 1 100 ? 11.713 -5.511 -0.597 1.00 82.12 100 ALA A C 1
ATOM 755 O O . ALA A 1 100 ? 11.015 -4.490 -0.673 1.00 82.12 100 ALA A O 1
ATOM 756 N N . PRO A 1 101 ? 11.793 -6.217 0.549 1.00 82.12 101 PRO A N 1
ATOM 757 C CA . PRO A 1 101 ? 11.087 -5.812 1.756 1.00 82.12 101 PRO A CA 1
ATOM 758 C C . PRO A 1 101 ? 11.631 -4.480 2.292 1.00 82.12 101 PRO A C 1
ATOM 760 O O . PRO A 1 101 ? 12.834 -4.235 2.289 1.00 82.12 101 PRO A O 1
ATOM 763 N N . GLY A 1 102 ? 10.737 -3.627 2.800 1.00 84.69 102 GLY A N 1
ATOM 764 C CA . GLY A 1 102 ? 11.104 -2.353 3.437 1.00 84.69 102 GLY A CA 1
ATOM 765 C C . GLY A 1 102 ? 10.931 -1.114 2.557 1.00 84.69 102 GLY A C 1
ATOM 766 O O . GLY A 1 102 ? 11.138 -0.002 3.038 1.00 84.69 102 GLY A O 1
ATOM 767 N N . ASN A 1 103 ? 10.489 -1.266 1.304 1.00 92.12 103 ASN A N 1
ATOM 768 C CA . ASN A 1 103 ? 9.996 -0.134 0.522 1.00 92.12 103 ASN A CA 1
ATOM 769 C C . ASN A 1 103 ? 8.631 0.322 1.078 1.00 92.12 103 ASN A C 1
ATOM 771 O O . ASN A 1 103 ? 7.576 -0.188 0.696 1.00 92.12 103 ASN A O 1
ATOM 775 N N . THR A 1 104 ? 8.655 1.281 2.005 1.00 93.75 104 THR A N 1
ATOM 776 C CA . THR A 1 104 ? 7.462 1.765 2.720 1.00 93.75 104 THR A CA 1
ATOM 777 C C . THR A 1 104 ? 6.451 2.444 1.795 1.00 93.75 104 THR A C 1
ATOM 779 O O . THR A 1 104 ? 5.246 2.321 2.012 1.00 93.75 104 THR A O 1
ATOM 782 N N . GLY A 1 105 ? 6.914 3.107 0.728 1.00 93.56 105 GLY A N 1
ATOM 783 C CA . GLY A 1 105 ? 6.050 3.705 -0.293 1.00 93.56 105 GLY A CA 1
ATOM 784 C C . GLY A 1 105 ? 5.262 2.653 -1.077 1.00 93.56 105 GLY A C 1
ATOM 785 O O . GLY A 1 105 ? 4.045 2.780 -1.235 1.00 93.56 105 GLY A O 1
ATOM 786 N N . LEU A 1 106 ? 5.933 1.576 -1.501 1.00 95.69 106 LEU A N 1
ATOM 787 C CA . LEU A 1 106 ? 5.294 0.416 -2.129 1.00 95.69 106 LEU A CA 1
ATOM 788 C C . LEU A 1 106 ? 4.289 -0.244 -1.181 1.00 95.69 106 LEU A C 1
ATOM 790 O O . LEU A 1 106 ? 3.164 -0.512 -1.590 1.00 95.69 106 LEU A O 1
ATOM 794 N N . GLN A 1 107 ? 4.673 -0.487 0.073 1.00 97.38 107 GLN A N 1
ATOM 795 C CA . GLN A 1 107 ? 3.809 -1.137 1.063 1.00 97.38 107 GLN A CA 1
ATOM 796 C C . GLN A 1 107 ? 2.546 -0.323 1.352 1.00 97.38 107 GLN A C 1
ATOM 798 O O . GLN A 1 107 ? 1.453 -0.884 1.355 1.00 97.38 107 GLN A O 1
ATOM 803 N N . ASN A 1 108 ? 2.679 0.996 1.514 1.00 97.44 108 ASN A N 1
ATOM 804 C CA . ASN A 1 108 ? 1.546 1.902 1.680 1.00 97.44 108 ASN A CA 1
ATOM 805 C C . ASN A 1 108 ? 0.575 1.803 0.490 1.00 97.44 108 ASN A C 1
ATOM 807 O O . ASN A 1 108 ? -0.603 1.490 0.665 1.00 97.44 108 ASN A O 1
ATOM 811 N N . ASN A 1 109 ? 1.080 1.997 -0.735 1.00 96.69 109 ASN A N 1
ATOM 812 C CA . ASN A 1 109 ? 0.245 1.926 -1.934 1.00 96.69 109 ASN A CA 1
ATOM 813 C C . ASN A 1 109 ? -0.414 0.544 -2.093 1.00 96.69 109 ASN A C 1
ATOM 815 O O . ASN A 1 109 ? -1.606 0.442 -2.376 1.00 96.69 109 ASN A O 1
ATOM 819 N N . LEU A 1 110 ? 0.345 -0.529 -1.866 1.00 97.94 110 LEU A N 1
ATOM 820 C CA . LEU A 1 110 ? -0.154 -1.895 -1.963 1.00 97.94 110 LEU A CA 1
ATOM 821 C C . LEU A 1 110 ? -1.266 -2.171 -0.942 1.00 97.94 110 LEU A C 1
ATOM 823 O O . LEU A 1 110 ? -2.282 -2.753 -1.313 1.00 97.94 110 LEU A O 1
ATOM 827 N N . ALA A 1 111 ? -1.120 -1.725 0.308 1.00 98.12 111 ALA A N 1
ATOM 828 C CA . ALA A 1 111 ? -2.160 -1.874 1.323 1.00 98.12 111 ALA A CA 1
ATOM 829 C C . ALA A 1 111 ? -3.458 -1.153 0.917 1.00 98.12 111 ALA A C 1
ATOM 831 O O . ALA A 1 111 ? -4.533 -1.750 0.961 1.00 98.12 111 ALA A O 1
ATOM 832 N N . LEU A 1 112 ? -3.370 0.095 0.441 1.00 97.81 112 LEU A N 1
ATOM 833 C CA . LEU A 1 112 ? -4.534 0.855 -0.037 1.00 97.81 112 LEU A CA 1
ATOM 834 C C . LEU A 1 112 ? -5.213 0.194 -1.250 1.00 97.81 112 LEU A C 1
ATOM 836 O O . LEU A 1 112 ? -6.444 0.139 -1.334 1.00 97.81 112 LEU A O 1
ATOM 840 N N . LEU A 1 113 ? -4.427 -0.354 -2.181 1.00 97.81 113 LEU A N 1
ATOM 841 C CA . LEU A 1 113 ? -4.949 -1.108 -3.324 1.00 97.81 113 LEU A CA 1
ATOM 842 C C . LEU A 1 113 ? -5.659 -2.395 -2.892 1.00 97.81 113 LEU A C 1
ATOM 844 O O . LEU A 1 113 ? -6.687 -2.746 -3.469 1.00 97.81 113 LEU A O 1
ATOM 848 N N . LEU A 1 114 ? -5.139 -3.085 -1.875 1.00 98.31 114 LEU A N 1
ATOM 849 C CA . LEU A 1 114 ? -5.749 -4.297 -1.332 1.00 98.31 114 LEU A CA 1
ATOM 850 C C . LEU A 1 114 ? -7.080 -3.989 -0.638 1.00 98.31 114 LEU A C 1
ATOM 852 O O . LEU A 1 114 ? -8.074 -4.645 -0.942 1.00 98.31 114 LEU A O 1
ATOM 856 N N . PHE A 1 115 ? -7.147 -2.949 0.200 1.00 97.12 115 PHE A N 1
ATOM 857 C CA . PHE A 1 115 ? -8.409 -2.541 0.831 1.00 97.12 115 PHE A CA 1
ATOM 858 C C . PHE A 1 115 ? -9.462 -2.093 -0.190 1.00 97.12 115 PHE A C 1
ATOM 860 O O . PHE A 1 115 ? -10.612 -2.510 -0.097 1.00 97.12 115 PHE A O 1
ATOM 867 N N . SER A 1 116 ? -9.078 -1.312 -1.205 1.00 95.69 116 SER A N 1
ATOM 868 C CA . SER A 1 116 ? -10.012 -0.875 -2.261 1.00 95.69 116 SER A CA 1
ATOM 869 C C . SER A 1 116 ? -10.434 -1.987 -3.230 1.00 95.69 116 SER A C 1
ATOM 871 O O . SER A 1 116 ? -11.329 -1.778 -4.047 1.00 95.69 116 SER A O 1
ATOM 873 N N . SER A 1 117 ? -9.803 -3.162 -3.147 1.00 95.62 117 SER A N 1
ATOM 874 C CA . SER A 1 117 ? -10.133 -4.349 -3.945 1.00 95.62 117 SER A CA 1
ATOM 875 C C . SER A 1 117 ? -10.768 -5.466 -3.111 1.00 95.62 117 SER A C 1
ATOM 877 O O . SER A 1 117 ? -10.727 -6.615 -3.538 1.00 95.62 117 SER A O 1
ATOM 879 N N . ASP A 1 118 ? -11.296 -5.146 -1.925 1.00 94.75 118 ASP A N 1
ATOM 880 C CA . ASP A 1 118 ? -11.931 -6.090 -0.990 1.00 94.75 118 ASP A CA 1
ATOM 881 C C . ASP A 1 118 ? -11.024 -7.254 -0.536 1.00 94.75 118 ASP A C 1
ATOM 883 O O . ASP A 1 118 ? -11.456 -8.356 -0.217 1.00 94.75 118 ASP A O 1
ATOM 887 N N . ARG A 1 119 ? -9.708 -7.013 -0.488 1.00 96.69 119 ARG A N 1
ATOM 888 C CA . ARG A 1 119 ? -8.686 -7.981 -0.051 1.00 96.69 119 ARG A CA 1
ATOM 889 C C . ARG A 1 119 ? -8.136 -7.586 1.316 1.00 96.69 119 ARG A C 1
ATOM 891 O O . ARG A 1 119 ? -6.933 -7.372 1.483 1.00 96.69 119 ARG A O 1
ATOM 898 N N . ARG A 1 120 ? -9.034 -7.420 2.294 1.00 95.44 120 ARG A N 1
ATOM 899 C CA . ARG A 1 120 ? -8.725 -6.789 3.593 1.00 95.44 120 ARG A CA 1
ATOM 900 C C . ARG A 1 120 ? -7.633 -7.515 4.377 1.00 95.44 120 ARG A C 1
ATOM 902 O O . ARG A 1 120 ? -6.714 -6.854 4.855 1.00 95.44 120 ARG A O 1
ATOM 909 N N . ASP A 1 121 ? -7.692 -8.841 4.461 1.00 96.50 121 ASP A N 1
ATOM 910 C CA . ASP A 1 121 ? -6.707 -9.637 5.211 1.00 96.50 121 ASP A CA 1
ATOM 911 C C . ASP A 1 121 ? -5.290 -9.462 4.658 1.00 96.50 121 ASP A C 1
ATOM 913 O O . ASP A 1 121 ? -4.327 -9.279 5.404 1.00 96.50 121 ASP A O 1
ATOM 917 N N . GLU A 1 122 ? -5.163 -9.432 3.332 1.00 97.81 122 GLU A N 1
ATOM 918 C CA . GLU A 1 122 ? -3.889 -9.169 2.670 1.00 97.81 122 GLU A CA 1
ATOM 919 C C . GLU A 1 122 ? -3.415 -7.732 2.909 1.00 97.81 122 GLU A C 1
ATOM 921 O O . GLU A 1 122 ? -2.221 -7.509 3.110 1.00 97.81 122 GLU A O 1
ATOM 926 N N . GLY A 1 123 ? -4.335 -6.762 2.912 1.00 97.88 123 GLY A N 1
ATOM 927 C CA . GLY A 1 123 ? -4.033 -5.369 3.241 1.00 97.88 123 GLY A CA 1
ATOM 928 C C . GLY A 1 123 ? -3.430 -5.241 4.639 1.00 97.88 123 GLY A C 1
ATOM 929 O O . GLY A 1 123 ? -2.362 -4.649 4.796 1.00 97.88 123 GLY A O 1
ATOM 930 N N . PHE A 1 124 ? -4.049 -5.868 5.643 1.00 97.81 124 PHE A N 1
ATOM 931 C CA . PHE A 1 124 ? -3.513 -5.890 7.004 1.00 97.81 124 PHE A CA 1
ATOM 932 C C . PHE A 1 124 ? -2.161 -6.603 7.091 1.00 97.81 124 PHE A C 1
ATOM 934 O O . PHE A 1 124 ? -1.262 -6.085 7.746 1.00 97.81 124 PHE A O 1
ATOM 941 N N . ALA A 1 125 ? -1.959 -7.718 6.383 1.00 97.00 125 ALA A N 1
ATOM 942 C CA . ALA A 1 125 ? -0.663 -8.402 6.355 1.00 97.00 125 ALA A CA 1
ATOM 943 C C . ALA A 1 125 ? 0.471 -7.508 5.807 1.00 97.00 125 ALA A C 1
ATOM 945 O O . ALA A 1 125 ? 1.593 -7.531 6.320 1.00 97.00 125 ALA A O 1
ATOM 946 N N . VAL A 1 126 ? 0.186 -6.673 4.800 1.00 97.88 126 VAL A N 1
ATOM 947 C CA . VAL A 1 126 ? 1.152 -5.684 4.289 1.00 97.88 126 VAL A CA 1
ATOM 948 C C . VAL A 1 126 ? 1.434 -4.594 5.327 1.00 97.88 126 VAL A C 1
ATOM 950 O O . VAL A 1 126 ? 2.595 -4.226 5.510 1.00 97.88 126 VAL A O 1
ATOM 953 N N . LEU A 1 127 ? 0.418 -4.110 6.052 1.00 98.00 127 LEU A N 1
ATOM 954 C CA . LEU A 1 127 ? 0.617 -3.139 7.136 1.00 98.00 127 LEU A CA 1
ATOM 955 C C . LEU A 1 127 ? 1.431 -3.724 8.300 1.00 98.00 127 LEU A C 1
ATOM 957 O O . LEU A 1 127 ? 2.298 -3.035 8.834 1.00 98.00 127 LEU A O 1
ATOM 961 N N . GLU A 1 128 ? 1.216 -4.993 8.658 1.00 96.31 128 GLU A N 1
ATOM 962 C CA . GLU A 1 128 ? 2.036 -5.705 9.649 1.00 96.31 128 GLU A CA 1
ATOM 963 C C . GLU A 1 128 ? 3.505 -5.761 9.209 1.00 96.31 128 GLU A C 1
ATOM 965 O O . GLU A 1 128 ? 4.408 -5.516 10.009 1.00 96.31 128 GLU A O 1
ATOM 970 N N . GLN A 1 129 ? 3.770 -6.037 7.926 1.00 95.56 129 GLN A N 1
ATOM 971 C CA . GLN A 1 129 ? 5.129 -6.005 7.384 1.00 95.56 129 GLN A CA 1
ATOM 972 C C . GLN A 1 129 ? 5.727 -4.592 7.430 1.00 95.56 129 GLN A C 1
ATOM 974 O O . GLN A 1 129 ? 6.881 -4.433 7.828 1.00 95.56 129 GLN A O 1
ATOM 979 N N . MET A 1 130 ? 4.951 -3.575 7.055 1.00 96.44 130 MET A N 1
ATOM 980 C CA . MET A 1 130 ? 5.372 -2.172 7.057 1.00 96.44 130 MET A CA 1
ATOM 981 C C . MET A 1 130 ? 5.713 -1.677 8.473 1.00 96.44 130 MET A C 1
ATOM 983 O O . MET A 1 130 ? 6.721 -0.990 8.663 1.00 96.44 130 MET A O 1
ATOM 987 N N . ALA A 1 131 ? 4.945 -2.110 9.479 1.00 95.94 131 ALA A N 1
ATOM 988 C CA . ALA A 1 131 ? 5.126 -1.765 10.891 1.00 95.94 131 ALA A CA 1
ATOM 989 C C . ALA A 1 131 ? 6.394 -2.350 11.543 1.00 95.94 131 ALA A C 1
ATOM 991 O O . ALA A 1 131 ? 6.842 -1.857 12.586 1.00 95.94 131 ALA A O 1
ATOM 992 N N . LYS A 1 132 ? 7.012 -3.368 10.922 1.00 93.75 132 LYS A N 1
ATOM 993 C CA . LYS A 1 132 ? 8.311 -3.915 11.361 1.00 93.75 132 LYS A CA 1
ATOM 994 C C . LYS A 1 132 ? 9.458 -2.921 11.178 1.00 93.75 132 LYS A C 1
ATOM 996 O O . LYS A 1 132 ? 10.486 -3.066 11.828 1.00 93.75 132 LYS A O 1
ATOM 1001 N N . SER A 1 133 ? 9.293 -1.925 10.307 1.00 92.19 133 SER A N 1
ATOM 1002 C CA . SER A 1 133 ? 10.275 -0.861 10.095 1.00 92.19 133 SER A CA 1
ATOM 1003 C C . SER A 1 133 ? 9.869 0.416 10.831 1.00 92.19 133 SER A C 1
ATOM 1005 O O . SER A 1 133 ? 8.699 0.795 10.812 1.00 92.19 133 SER A O 1
ATOM 1007 N N . ASN A 1 134 ? 10.834 1.128 11.420 1.00 91.38 134 ASN A N 1
ATOM 1008 C CA . ASN A 1 134 ? 10.561 2.419 12.068 1.00 91.38 134 ASN A CA 1
ATOM 1009 C C . ASN A 1 134 ? 9.986 3.438 11.072 1.00 91.38 134 ASN A C 1
ATOM 1011 O O . ASN A 1 134 ? 9.021 4.126 11.384 1.00 91.38 134 ASN A O 1
ATOM 1015 N N . ALA A 1 135 ? 10.523 3.475 9.847 1.00 92.38 135 ALA A N 1
ATOM 1016 C CA . ALA A 1 135 ? 10.071 4.386 8.794 1.00 92.38 135 ALA A CA 1
ATOM 1017 C C . ALA A 1 135 ? 8.634 4.105 8.312 1.00 92.38 135 ALA A C 1
ATOM 1019 O O . ALA A 1 135 ? 7.956 5.009 7.835 1.00 92.38 135 ALA A O 1
ATOM 1020 N N . GLY A 1 136 ? 8.174 2.853 8.396 1.00 94.06 136 GLY A N 1
ATOM 1021 C CA . GLY A 1 136 ? 6.839 2.450 7.955 1.00 94.06 136 GLY A CA 1
ATOM 1022 C C . GLY A 1 136 ? 5.791 2.437 9.067 1.00 94.06 136 GLY A C 1
ATOM 1023 O O . GLY A 1 136 ? 4.598 2.452 8.771 1.00 94.06 136 GLY A O 1
ATOM 1024 N N . ARG A 1 137 ? 6.204 2.417 10.338 1.00 96.00 137 ARG A N 1
ATOM 1025 C CA . ARG A 1 137 ? 5.308 2.187 11.478 1.00 96.00 137 ARG A CA 1
ATOM 1026 C C . ARG A 1 137 ? 4.193 3.217 11.599 1.00 96.00 137 ARG A C 1
ATOM 1028 O O . ARG A 1 137 ? 3.038 2.822 11.722 1.00 96.00 137 ARG A O 1
ATOM 1035 N N . GLU A 1 138 ? 4.510 4.505 11.521 1.00 95.62 138 GLU A N 1
ATOM 1036 C CA . GLU A 1 138 ? 3.505 5.570 11.640 1.00 95.62 138 GLU A CA 1
ATOM 1037 C C . GLU A 1 138 ? 2.488 5.522 10.487 1.00 95.62 138 GLU A C 1
ATOM 1039 O O . GLU A 1 138 ? 1.276 5.547 10.708 1.00 95.62 138 GLU A O 1
ATOM 1044 N N . GLY A 1 139 ? 2.972 5.370 9.249 1.00 96.44 139 GLY A N 1
ATOM 1045 C CA . GLY A 1 139 ? 2.110 5.240 8.073 1.00 96.44 139 GLY A CA 1
ATOM 1046 C C . GLY A 1 139 ? 1.208 4.007 8.152 1.00 96.44 139 GLY A C 1
ATOM 1047 O O . GLY A 1 139 ? 0.007 4.105 7.899 1.00 96.44 139 GLY A O 1
ATOM 1048 N N . ALA A 1 140 ? 1.761 2.865 8.568 1.00 97.94 140 ALA A N 1
ATOM 1049 C CA . ALA A 1 140 ? 1.001 1.635 8.742 1.00 97.94 140 ALA A CA 1
ATOM 1050 C C . ALA A 1 140 ? -0.082 1.777 9.818 1.00 97.94 140 ALA A C 1
ATOM 1052 O O . ALA A 1 140 ? -1.227 1.386 9.593 1.00 97.94 140 ALA A O 1
ATOM 1053 N N . SER A 1 141 ? 0.276 2.390 10.949 1.00 98.44 141 SER A N 1
ATOM 1054 C CA . SER A 1 141 ? -0.613 2.686 12.072 1.00 98.44 141 SER A CA 1
ATOM 1055 C C . SER A 1 141 ? -1.817 3.518 11.625 1.00 98.44 141 SER A C 1
ATOM 1057 O O . SER A 1 141 ? -2.968 3.119 11.807 1.00 98.44 141 SER A O 1
ATOM 1059 N N . LYS A 1 142 ? -1.561 4.622 10.915 1.00 97.94 142 LYS A N 1
ATOM 1060 C CA . LYS A 1 142 ? -2.604 5.518 10.404 1.00 97.94 142 LYS A CA 1
ATOM 1061 C C . LYS A 1 142 ? -3.579 4.813 9.457 1.00 97.94 142 LYS A C 1
ATOM 1063 O O . LYS A 1 142 ? -4.790 4.996 9.577 1.00 97.94 142 LYS A O 1
ATOM 1068 N N . ILE A 1 143 ? -3.070 4.010 8.518 1.00 98.12 143 ILE A N 1
ATOM 1069 C CA . ILE A 1 143 ? -3.919 3.278 7.563 1.00 98.12 143 ILE A CA 1
ATOM 1070 C C . ILE A 1 143 ? -4.733 2.215 8.296 1.00 98.12 143 ILE A C 1
ATOM 1072 O O . ILE A 1 143 ? -5.938 2.122 8.071 1.00 98.12 143 ILE A O 1
ATOM 1076 N N . TRP A 1 144 ? -4.102 1.449 9.192 1.00 98.50 144 TRP A N 1
ATOM 1077 C CA . TRP A 1 144 ? -4.774 0.404 9.960 1.00 98.50 144 TRP A CA 1
ATOM 1078 C C . TRP A 1 144 ? -5.915 0.981 10.784 1.00 98.50 144 TRP A C 1
ATOM 1080 O O . TRP A 1 144 ? -7.044 0.501 10.687 1.00 98.50 144 TRP A O 1
ATOM 1090 N N . TYR A 1 145 ? -5.644 2.036 11.556 1.00 98.25 145 TYR A N 1
ATOM 1091 C CA . TYR A 1 145 ? -6.664 2.692 12.361 1.00 98.25 145 TYR A CA 1
ATOM 1092 C C . TYR A 1 145 ? -7.803 3.231 11.485 1.00 98.25 145 TYR A C 1
ATOM 1094 O O . TYR A 1 145 ? -8.975 3.034 11.799 1.00 98.25 145 TYR A O 1
ATOM 1102 N N . GLY A 1 146 ? -7.475 3.802 10.321 1.00 97.19 146 GLY A N 1
ATOM 1103 C CA . GLY A 1 146 ? -8.458 4.224 9.324 1.00 97.19 146 GLY A CA 1
ATOM 1104 C C . GLY A 1 146 ? -9.406 3.111 8.858 1.00 97.19 146 GLY A C 1
ATOM 1105 O O . GLY A 1 146 ? -10.559 3.402 8.561 1.00 97.19 146 GLY A O 1
ATOM 1106 N N . GLN A 1 147 ? -8.963 1.849 8.838 1.00 96.12 147 GLN A N 1
ATOM 1107 C CA . GLN A 1 147 ? -9.805 0.703 8.468 1.00 96.12 147 GLN A CA 1
ATOM 1108 C C . GLN A 1 147 ? -10.749 0.231 9.580 1.00 96.12 147 GLN A C 1
ATOM 1110 O O . GLN A 1 147 ? -11.696 -0.500 9.281 1.00 96.12 147 GLN A O 1
ATOM 1115 N N . ILE A 1 148 ? -10.485 0.595 10.839 1.00 95.88 148 ILE A N 1
ATOM 1116 C CA . ILE A 1 148 ? -11.228 0.086 12.005 1.00 95.88 148 ILE A CA 1
ATOM 1117 C C . ILE A 1 148 ? -12.019 1.168 12.745 1.00 95.88 148 ILE A C 1
ATOM 1119 O O . ILE A 1 148 ? -12.991 0.844 13.422 1.00 95.88 148 ILE A O 1
ATOM 1123 N N . LYS A 1 149 ? -11.649 2.448 12.605 1.00 95.06 149 LYS A N 1
ATOM 1124 C CA . LYS A 1 149 ? -12.243 3.556 13.373 1.00 95.06 149 LYS A CA 1
ATOM 1125 C C . LYS A 1 149 ? -13.747 3.731 13.139 1.00 95.06 149 LYS A C 1
ATOM 1127 O O . LYS A 1 149 ? -14.448 4.140 14.057 1.00 95.06 149 LYS A O 1
ATOM 1132 N N . ASP A 1 150 ? -14.232 3.388 11.946 1.00 92.81 150 ASP A N 1
ATOM 1133 C CA . ASP A 1 150 ? -15.636 3.557 11.547 1.00 92.81 150 ASP A CA 1
ATOM 1134 C C . ASP A 1 150 ? -16.454 2.258 11.698 1.00 92.81 150 ASP A C 1
ATOM 1136 O O . ASP A 1 150 ? -17.614 2.203 11.295 1.00 92.81 150 ASP A O 1
ATOM 1140 N N . MET A 1 151 ? -15.872 1.195 12.274 1.00 93.62 151 MET A N 1
ATOM 1141 C CA . MET A 1 151 ? -16.617 -0.032 12.565 1.00 93.62 151 MET A CA 1
ATOM 1142 C C . MET A 1 151 ? -17.722 0.242 13.600 1.00 93.62 151 MET A C 1
ATOM 1144 O O . MET A 1 151 ? -17.434 0.849 14.639 1.00 93.62 151 MET A O 1
ATOM 1148 N N . PRO A 1 152 ? -18.956 -0.253 13.381 1.00 93.50 152 PRO A N 1
ATOM 1149 C CA . PRO A 1 152 ? -20.007 -0.197 14.387 1.00 93.50 152 PRO A CA 1
ATOM 1150 C C . PRO A 1 152 ? -19.561 -0.850 15.696 1.00 93.50 152 PRO A C 1
ATOM 1152 O O . PRO A 1 152 ? -18.880 -1.884 15.692 1.00 93.50 152 PRO A O 1
ATOM 1155 N N . VAL A 1 153 ? -19.969 -0.255 16.819 1.00 94.69 153 VAL A N 1
ATOM 1156 C CA . VAL A 1 153 ? -19.617 -0.749 18.154 1.00 94.69 153 VAL A CA 1
ATOM 1157 C C . VAL A 1 153 ? -20.134 -2.173 18.329 1.00 94.69 153 VAL A C 1
ATOM 1159 O O . VAL A 1 153 ? -21.335 -2.422 18.291 1.00 94.69 153 VAL A O 1
ATOM 1162 N N . SER A 1 154 ? -19.207 -3.109 18.494 1.00 94.06 154 SER A N 1
ATOM 1163 C CA . SER A 1 154 ? -19.464 -4.545 18.547 1.00 94.06 154 SER A CA 1
ATOM 1164 C C . SER A 1 154 ? -18.288 -5.280 19.200 1.00 94.06 154 SER A C 1
ATOM 1166 O O . SER A 1 154 ? -17.196 -4.733 19.369 1.00 94.06 154 SER A O 1
ATOM 1168 N N . ASP A 1 155 ? -18.469 -6.565 19.511 1.00 92.00 155 ASP A N 1
ATOM 1169 C CA . ASP A 1 155 ? -17.363 -7.420 19.968 1.00 92.00 155 ASP A CA 1
ATOM 1170 C C . ASP A 1 155 ? -16.246 -7.527 18.894 1.00 92.00 155 ASP A C 1
ATOM 1172 O O . ASP A 1 155 ? -15.060 -7.676 19.219 1.00 92.00 155 ASP A O 1
ATOM 1176 N N . ALA A 1 156 ? -16.600 -7.374 17.609 1.00 93.19 156 ALA A N 1
ATOM 1177 C CA . ALA A 1 156 ? -15.660 -7.358 16.490 1.00 93.19 156 ALA A CA 1
ATOM 1178 C C . ALA A 1 156 ? -14.817 -6.072 16.443 1.00 93.19 156 ALA A C 1
ATOM 1180 O O . ALA A 1 156 ? -13.597 -6.155 16.285 1.00 93.19 156 ALA A O 1
ATOM 1181 N N . SER A 1 157 ? -15.422 -4.892 16.632 1.00 96.06 157 SER A N 1
ATOM 1182 C CA . SER A 1 157 ? -14.681 -3.620 16.657 1.00 96.06 157 SER A CA 1
ATOM 1183 C C . SER A 1 157 ? -13.732 -3.540 17.856 1.00 96.06 157 SER A C 1
ATOM 1185 O O . SER A 1 157 ? -12.580 -3.132 17.705 1.00 96.06 157 SER A O 1
ATOM 1187 N N . VAL A 1 158 ? -14.155 -4.037 19.025 1.00 97.06 158 VAL A N 1
ATOM 1188 C CA . VAL A 1 158 ? -13.297 -4.163 20.215 1.00 97.06 158 VAL A CA 1
ATOM 1189 C C . VAL A 1 158 ? -12.110 -5.090 19.947 1.00 97.06 158 VAL A C 1
ATOM 1191 O O . VAL A 1 158 ? -10.974 -4.756 20.289 1.00 97.06 158 VAL A O 1
ATOM 1194 N N . SER A 1 159 ? -12.345 -6.246 19.321 1.00 97.06 159 SER A N 1
ATOM 1195 C CA . SER A 1 159 ? -11.275 -7.179 18.944 1.00 97.06 159 SER A CA 1
ATOM 1196 C C . SER A 1 159 ? -10.295 -6.553 17.943 1.00 97.06 159 SER A C 1
ATOM 1198 O O . SER A 1 159 ? -9.081 -6.703 18.098 1.00 97.06 159 SER A O 1
ATOM 1200 N N . ALA A 1 160 ? -10.794 -5.793 16.964 1.00 97.06 160 ALA A N 1
ATOM 1201 C CA . ALA A 1 160 ? -9.969 -5.096 15.981 1.00 97.06 160 ALA A CA 1
ATOM 1202 C C . ALA A 1 160 ? -9.089 -4.004 16.620 1.00 97.06 160 ALA A C 1
ATOM 1204 O O . ALA A 1 160 ? -7.889 -3.945 16.341 1.00 97.06 160 ALA A O 1
ATOM 1205 N N . LEU A 1 161 ? -9.652 -3.196 17.527 1.00 98.25 161 LEU A N 1
ATOM 1206 C CA . LEU A 1 161 ? -8.915 -2.181 18.291 1.00 98.25 161 LEU A CA 1
ATOM 1207 C C . LEU A 1 161 ? -7.838 -2.814 19.181 1.00 98.25 161 LEU A C 1
ATOM 1209 O O . LEU A 1 161 ? -6.701 -2.348 19.194 1.00 98.25 161 LEU A O 1
ATOM 1213 N N . LYS A 1 162 ? -8.152 -3.918 19.872 1.00 98.12 162 LYS A N 1
ATOM 1214 C CA . LYS A 1 162 ? -7.164 -4.665 20.669 1.00 98.12 162 LYS A CA 1
ATOM 1215 C C . LYS A 1 162 ? -6.030 -5.222 19.809 1.00 98.12 162 LYS A C 1
ATOM 1217 O O . LYS A 1 162 ? -4.872 -5.098 20.199 1.00 98.12 162 LYS A O 1
ATOM 1222 N N . LYS A 1 163 ? -6.337 -5.798 18.637 1.00 97.56 163 LYS A N 1
ATOM 1223 C CA . LYS A 1 163 ? -5.305 -6.271 17.699 1.00 97.56 163 LYS A CA 1
ATOM 1224 C C . LYS A 1 163 ? -4.399 -5.116 17.275 1.00 97.56 163 LYS A C 1
ATOM 1226 O O . LYS A 1 163 ? -3.181 -5.240 17.360 1.00 97.56 163 LYS A O 1
ATOM 1231 N N . TYR A 1 164 ? -4.981 -3.990 16.877 1.00 98.31 164 TYR A N 1
ATOM 1232 C CA . TYR A 1 164 ? -4.230 -2.795 16.503 1.00 98.31 164 TYR A CA 1
ATOM 1233 C C . TYR A 1 164 ? -3.294 -2.318 17.634 1.00 98.31 164 TYR A C 1
ATOM 1235 O O . TYR A 1 164 ? -2.091 -2.179 17.415 1.00 98.31 164 TYR A O 1
ATOM 1243 N N . LEU A 1 165 ? -3.801 -2.179 18.863 1.00 98.06 165 LEU A N 1
ATOM 1244 C CA . LEU A 1 165 ? -3.013 -1.746 20.029 1.00 98.06 165 LEU A CA 1
ATOM 1245 C C . LEU A 1 165 ? -1.943 -2.758 20.474 1.00 98.06 165 LEU A C 1
ATOM 1247 O O . LEU A 1 165 ? -1.022 -2.393 21.197 1.00 98.06 165 LEU A O 1
ATOM 1251 N N . SER A 1 166 ? -2.034 -4.022 20.049 1.00 97.25 166 SER A N 1
ATOM 1252 C CA . SER A 1 166 ? -0.972 -5.012 20.287 1.00 97.25 166 SER A CA 1
ATOM 1253 C C . SER A 1 166 ? 0.234 -4.847 19.353 1.00 97.25 166 SER A C 1
ATOM 1255 O O . SER A 1 166 ? 1.322 -5.327 19.664 1.00 97.25 166 SER A O 1
ATOM 1257 N N . ILE A 1 167 ? 0.048 -4.171 18.214 1.00 96.50 167 ILE A N 1
ATOM 1258 C CA . ILE A 1 167 ? 1.069 -3.980 17.174 1.00 96.50 167 ILE A CA 1
ATOM 1259 C C . ILE A 1 167 ? 1.682 -2.578 17.264 1.00 96.50 167 ILE A C 1
ATOM 1261 O O . ILE A 1 167 ? 2.887 -2.414 17.058 1.00 96.50 167 ILE A O 1
ATOM 1265 N N . PHE A 1 168 ? 0.866 -1.570 17.582 1.00 97.62 168 PHE A N 1
ATOM 1266 C CA . PHE A 1 168 ? 1.270 -0.167 17.645 1.00 97.62 168 PHE A CA 1
ATOM 1267 C C . PHE A 1 168 ? 1.200 0.356 19.080 1.00 97.62 168 PHE A C 1
ATOM 1269 O O . PHE A 1 168 ? 0.159 0.276 19.729 1.00 97.62 168 PHE A O 1
ATOM 1276 N N . SER A 1 169 ? 2.313 0.910 19.561 1.00 94.00 169 SER A N 1
ATOM 1277 C CA . SER A 1 169 ? 2.493 1.331 20.955 1.00 94.00 169 SER A CA 1
ATOM 1278 C C . SER A 1 169 ? 2.458 2.846 21.171 1.00 94.00 169 SER A C 1
ATOM 1280 O O . SER A 1 169 ? 2.306 3.286 22.306 1.00 94.00 169 SER A O 1
ATOM 1282 N N . ASP A 1 170 ? 2.617 3.643 20.115 1.00 93.50 170 ASP A N 1
ATOM 1283 C CA . ASP A 1 170 ? 2.772 5.097 20.173 1.00 93.50 170 ASP A CA 1
ATOM 1284 C C . ASP A 1 170 ? 2.168 5.822 18.951 1.00 93.50 170 ASP A C 1
ATOM 1286 O O . ASP A 1 170 ? 1.805 5.216 17.940 1.00 93.50 170 ASP A O 1
ATOM 1290 N N . GLY A 1 171 ? 2.034 7.148 19.071 1.00 93.56 171 GLY A N 1
ATOM 1291 C CA . GLY A 1 171 ? 1.499 8.044 18.039 1.00 93.56 171 GLY A CA 1
ATOM 1292 C C . GLY A 1 171 ? 0.012 8.389 18.194 1.00 93.56 171 GLY A C 1
ATOM 1293 O O . GLY A 1 171 ? -0.734 7.746 18.935 1.00 93.56 171 GLY A O 1
ATOM 1294 N N . ASP A 1 172 ? -0.440 9.407 17.458 1.00 93.94 172 ASP A N 1
ATOM 1295 C CA . ASP A 1 172 ? -1.794 9.975 17.587 1.00 93.94 172 ASP A CA 1
ATOM 1296 C C . ASP A 1 172 ? -2.905 8.946 17.335 1.00 93.94 172 ASP A C 1
ATOM 1298 O O . ASP A 1 172 ? -3.919 8.919 18.035 1.00 93.94 172 ASP A O 1
ATOM 1302 N N . SER A 1 173 ? -2.703 8.051 16.361 1.00 97.44 173 SER A N 1
ATOM 1303 C CA . SER A 1 173 ? -3.673 6.987 16.063 1.00 97.44 173 SER A CA 1
ATOM 1304 C C . SER A 1 173 ? -3.775 5.972 17.209 1.00 97.44 173 SER A C 1
ATOM 1306 O O . SER A 1 173 ? -4.839 5.401 17.426 1.00 97.44 173 SER A O 1
ATOM 1308 N N . VAL A 1 174 ? -2.700 5.744 17.974 1.00 98.12 174 VAL A N 1
ATOM 1309 C CA . VAL A 1 174 ? -2.723 4.867 19.159 1.00 98.12 174 VAL A CA 1
ATOM 1310 C C . VAL A 1 174 ? -3.501 5.512 20.298 1.00 98.12 174 VAL A C 1
ATOM 1312 O O . VAL A 1 174 ? -4.376 4.859 20.863 1.00 98.12 174 VAL A O 1
ATOM 1315 N N . ALA A 1 175 ? -3.266 6.794 20.583 1.00 97.81 175 ALA A N 1
ATOM 1316 C CA . ALA A 1 175 ? -4.030 7.523 21.596 1.00 97.81 175 ALA A CA 1
ATOM 1317 C C . ALA A 1 175 ? -5.535 7.551 21.265 1.00 97.81 175 ALA A C 1
ATOM 1319 O O . ALA A 1 175 ? -6.378 7.287 22.127 1.00 97.81 175 ALA A O 1
ATOM 1320 N N . ALA A 1 176 ? -5.880 7.791 19.994 1.00 97.94 176 ALA A N 1
ATOM 1321 C CA . ALA A 1 176 ? -7.263 7.750 19.526 1.00 97.94 176 ALA A 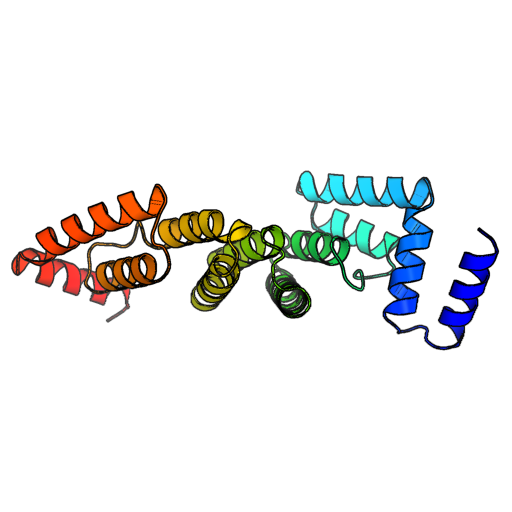CA 1
ATOM 1322 C C . ALA A 1 176 ? -7.886 6.350 19.679 1.00 97.94 176 ALA A C 1
ATOM 1324 O O . ALA A 1 176 ? -8.986 6.226 20.216 1.00 97.94 176 ALA A O 1
ATOM 1325 N N . ALA A 1 177 ? -7.166 5.293 19.290 1.00 98.25 177 ALA A N 1
ATOM 1326 C CA . ALA A 1 177 ? -7.640 3.918 19.423 1.00 98.25 177 ALA A CA 1
ATOM 1327 C C . ALA A 1 177 ? -7.824 3.479 20.885 1.00 98.25 177 ALA A C 1
ATOM 1329 O O . ALA A 1 177 ? -8.773 2.757 21.183 1.00 98.25 177 ALA A O 1
ATOM 1330 N N . GLN A 1 178 ? -6.958 3.918 21.807 1.00 98.38 178 GLN A N 1
ATOM 1331 C CA . GLN A 1 178 ? -7.115 3.660 23.245 1.00 98.38 178 GLN A CA 1
ATOM 1332 C C . GLN A 1 178 ? -8.396 4.300 23.791 1.00 98.38 178 GLN A C 1
ATOM 1334 O O . GLN A 1 178 ? -9.172 3.633 24.477 1.00 98.38 178 GLN A O 1
ATOM 1339 N N . SER A 1 179 ? -8.644 5.567 23.443 1.00 98.06 179 SER A N 1
ATOM 1340 C CA . SER A 1 179 ? -9.868 6.281 23.826 1.00 98.06 179 SER A CA 1
ATOM 1341 C C . SER A 1 179 ? -11.118 5.607 23.249 1.00 98.06 179 SER A C 1
ATOM 1343 O O . SER A 1 179 ? -12.068 5.316 23.978 1.00 98.06 179 SER A O 1
ATOM 1345 N N . GLN A 1 180 ? -11.088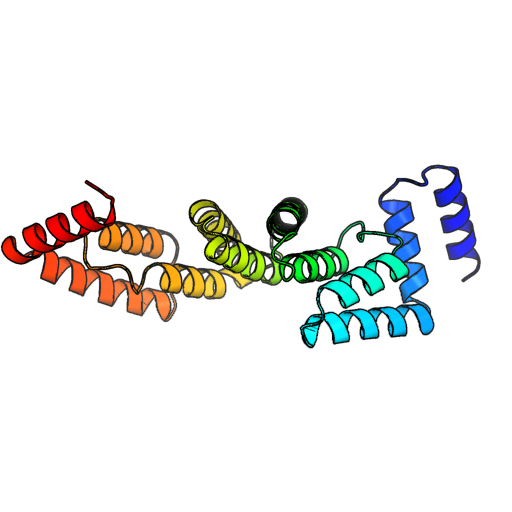 5.261 21.957 1.00 98.12 180 GLN A N 1
ATOM 1346 C CA . GLN A 1 180 ? -12.195 4.574 21.295 1.00 98.12 180 GLN A CA 1
ATOM 1347 C C . GLN A 1 180 ? -12.469 3.200 21.917 1.00 98.12 180 GLN A C 1
ATOM 1349 O O . GLN A 1 180 ? -13.628 2.847 22.126 1.00 98.12 180 GLN A O 1
ATOM 1354 N N . LEU A 1 181 ? -11.429 2.429 22.249 1.00 98.19 181 LEU A N 1
ATOM 1355 C CA . LEU A 1 181 ? -11.581 1.131 22.904 1.00 98.19 181 LEU A CA 1
ATOM 1356 C C . LEU A 1 181 ? -12.265 1.268 24.270 1.00 98.19 181 LEU A C 1
ATOM 1358 O O . LEU A 1 181 ? -13.200 0.518 24.547 1.00 98.19 181 LEU A O 1
ATOM 1362 N N . ALA A 1 182 ? -11.834 2.223 25.097 1.00 98.06 182 ALA A N 1
ATOM 1363 C CA . ALA A 1 182 ? -12.433 2.458 26.410 1.00 98.06 182 ALA A CA 1
ATOM 1364 C C . ALA A 1 182 ? -13.919 2.846 26.301 1.00 98.06 182 ALA A C 1
ATOM 1366 O O . ALA A 1 182 ? -14.756 2.314 27.033 1.00 98.06 182 ALA A O 1
ATOM 1367 N N . GLU A 1 183 ? -14.262 3.717 25.349 1.00 97.06 183 GLU A N 1
ATOM 1368 C CA . GLU A 1 183 ? -15.645 4.135 25.108 1.00 97.06 183 GLU A CA 1
ATOM 1369 C C . GLU A 1 183 ? -16.516 2.972 24.605 1.00 97.06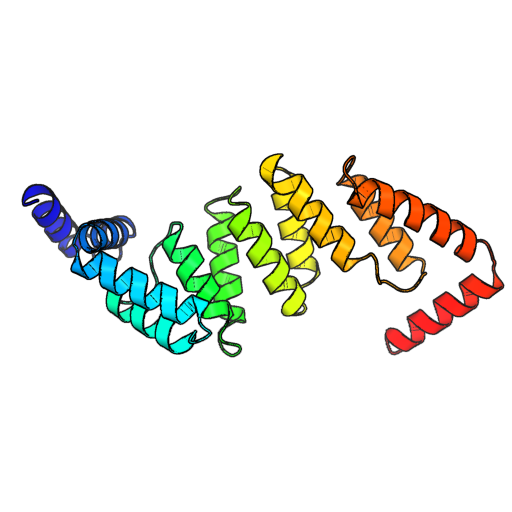 183 GLU A C 1
ATOM 1371 O O . GLU A 1 183 ? -17.600 2.733 25.137 1.00 97.06 183 GLU A O 1
ATOM 1376 N N . GLN A 1 184 ? -16.025 2.178 23.647 1.00 96.88 184 GLN A N 1
ATOM 1377 C CA . GLN A 1 184 ? -16.751 0.998 23.163 1.00 96.88 184 GLN A CA 1
ATOM 1378 C C . GLN A 1 184 ? -16.987 -0.028 24.275 1.00 96.88 184 GLN A C 1
ATOM 1380 O O . GLN A 1 184 ? -18.080 -0.581 24.386 1.00 96.88 184 GLN A O 1
ATOM 1385 N N . GLN A 1 185 ? -15.990 -0.264 25.131 1.00 95.88 185 GLN A N 1
ATOM 1386 C CA . GLN A 1 185 ? -16.129 -1.171 26.271 1.00 95.88 185 GLN A CA 1
ATOM 1387 C C . GLN A 1 185 ? -17.170 -0.679 27.278 1.00 95.88 185 GLN A C 1
ATOM 1389 O O . GLN A 1 185 ? -17.929 -1.489 27.807 1.00 95.88 185 GLN A O 1
ATOM 1394 N N . LYS A 1 186 ? -17.244 0.635 27.516 1.00 95.69 186 LYS A N 1
ATOM 1395 C CA . LYS A 1 186 ? -18.261 1.235 28.384 1.00 95.69 186 LYS A CA 1
ATOM 1396 C C . LYS A 1 186 ? -19.670 1.068 27.812 1.00 95.69 186 LYS A C 1
ATOM 1398 O O . LYS A 1 186 ? -20.578 0.720 28.558 1.00 95.69 186 LYS A O 1
ATOM 1403 N N . GLN A 1 187 ? -19.854 1.271 26.508 1.00 93.56 187 GLN A N 1
ATOM 1404 C CA . GLN A 1 187 ? -21.156 1.092 25.853 1.00 93.56 187 GLN A CA 1
ATOM 1405 C C . GLN A 1 187 ? -21.603 -0.375 25.862 1.00 93.56 187 GLN A C 1
ATOM 1407 O O . GLN A 1 187 ? -22.750 -0.677 26.173 1.00 93.56 187 GLN A O 1
ATOM 1412 N N . LEU A 1 188 ? -20.682 -1.303 25.592 1.00 93.81 188 LEU A N 1
ATOM 1413 C CA . LEU A 1 188 ? -20.963 -2.743 25.594 1.00 93.81 188 LEU A CA 1
ATOM 1414 C C . LEU A 1 188 ? -21.135 -3.340 27.001 1.00 93.81 188 LEU A C 1
ATOM 1416 O O . LEU A 1 188 ? -21.532 -4.501 27.116 1.00 93.81 188 LEU A O 1
ATOM 1420 N N . ALA A 1 189 ? -20.861 -2.574 28.062 1.00 93.81 189 ALA A N 1
ATOM 1421 C CA . ALA A 1 189 ? -21.185 -2.967 29.430 1.00 93.81 189 ALA A CA 1
ATOM 1422 C C . ALA A 1 189 ? -22.697 -2.910 29.716 1.00 93.81 189 ALA A C 1
ATOM 1424 O O . ALA A 1 189 ? -23.155 -3.592 30.631 1.00 93.81 189 ALA A O 1
ATOM 1425 N N . ASP A 1 190 ? -23.472 -2.144 28.936 1.00 94.25 190 ASP A N 1
ATOM 1426 C CA . ASP A 1 190 ? -24.937 -2.163 28.978 1.00 94.25 190 ASP A CA 1
ATOM 1427 C C . ASP A 1 190 ? -25.473 -3.400 28.220 1.00 94.25 190 ASP A C 1
ATOM 1429 O O . ASP A 1 190 ? -25.301 -3.501 26.997 1.00 94.25 190 ASP A O 1
ATOM 1433 N N . PRO A 1 191 ? -26.156 -4.344 28.903 1.00 90.94 191 PRO A N 1
ATOM 1434 C CA . PRO A 1 191 ? -26.694 -5.544 28.267 1.00 90.94 191 PRO A CA 1
ATOM 1435 C C . PRO A 1 191 ? -27.704 -5.259 27.148 1.00 90.94 191 PRO A C 1
ATOM 1437 O O . PRO A 1 191 ? -27.732 -5.991 26.157 1.00 90.94 191 PRO A O 1
ATOM 1440 N N . ALA A 1 192 ? -28.522 -4.209 27.276 1.00 92.38 192 ALA A N 1
ATOM 1441 C CA . ALA A 1 192 ? -29.531 -3.869 26.275 1.00 92.38 192 ALA A CA 1
ATOM 1442 C C . ALA A 1 192 ? -28.875 -3.333 24.998 1.00 92.38 192 ALA A C 1
ATOM 1444 O O . ALA A 1 192 ? -29.234 -3.733 23.885 1.00 92.38 192 ALA A O 1
ATOM 1445 N N . PHE A 1 193 ? -27.863 -2.476 25.157 1.00 92.62 193 PHE A N 1
ATOM 1446 C CA . PHE A 1 193 ? -27.049 -2.004 24.042 1.00 92.62 193 PHE A CA 1
ATOM 1447 C C . PHE A 1 193 ? -26.318 -3.163 23.361 1.00 92.62 193 PHE A C 1
ATOM 1449 O O . PHE A 1 193 ? -26.370 -3.293 22.138 1.00 92.62 193 PHE A O 1
ATOM 1456 N N . ARG A 1 194 ? -25.691 -4.046 24.146 1.00 91.69 194 ARG A N 1
ATOM 1457 C CA . ARG A 1 194 ? -24.961 -5.202 23.621 1.00 91.69 194 ARG A CA 1
ATOM 1458 C C . ARG A 1 194 ? -25.856 -6.130 22.801 1.00 91.69 194 ARG A C 1
ATOM 1460 O O . ARG A 1 194 ? -25.469 -6.514 21.700 1.00 91.69 194 ARG A O 1
ATOM 1467 N N . ALA A 1 195 ? -27.053 -6.446 23.294 1.00 90.94 195 ALA A N 1
ATOM 1468 C CA . ALA A 1 195 ? -28.017 -7.267 22.562 1.00 90.94 195 ALA A CA 1
ATOM 1469 C C . ALA A 1 195 ? -28.421 -6.616 21.228 1.00 90.94 195 ALA A C 1
ATOM 1471 O O . ALA A 1 195 ? -28.469 -7.282 20.193 1.00 90.94 195 ALA A O 1
ATOM 14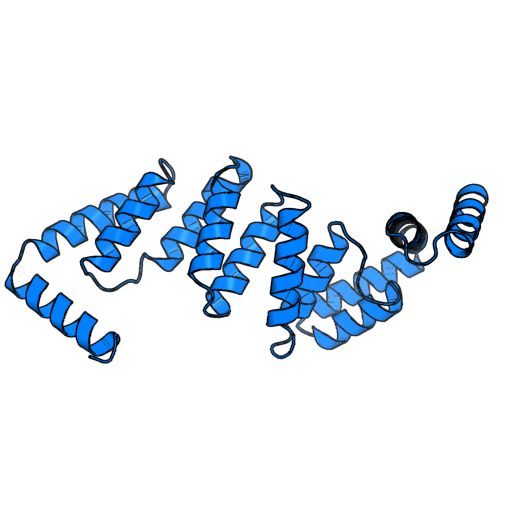72 N N . ARG A 1 196 ? -28.644 -5.295 21.222 1.00 89.44 196 ARG A N 1
ATOM 1473 C CA . ARG A 1 196 ? -28.955 -4.543 19.998 1.00 89.44 196 ARG A CA 1
ATOM 1474 C C . ARG A 1 196 ? -27.795 -4.550 19.002 1.00 89.44 196 ARG A C 1
ATOM 1476 O O . ARG A 1 196 ? -28.023 -4.763 17.814 1.00 89.44 196 ARG A O 1
ATOM 1483 N N . ALA A 1 197 ? -26.571 -4.333 19.475 1.00 89.62 197 ALA A N 1
ATOM 1484 C CA . ALA A 1 197 ? -25.370 -4.358 18.646 1.00 89.62 197 ALA A CA 1
ATOM 1485 C C . ALA A 1 197 ? -25.148 -5.737 18.001 1.00 89.62 197 ALA A C 1
ATOM 1487 O O . ALA A 1 197 ? -24.825 -5.820 16.819 1.00 89.62 197 ALA A O 1
ATOM 1488 N N . GLN A 1 198 ? -25.386 -6.820 18.749 1.00 87.56 198 GLN A N 1
ATOM 1489 C CA . GLN A 1 198 ? -25.324 -8.190 18.230 1.00 87.56 198 GLN A CA 1
ATOM 1490 C C . GLN A 1 198 ? -26.402 -8.458 17.175 1.00 87.56 198 GLN A C 1
ATOM 1492 O O . GLN A 1 198 ? -26.100 -9.038 16.135 1.00 87.56 198 GLN A O 1
ATOM 1497 N N . GLY A 1 199 ? -27.634 -7.994 17.410 1.00 85.94 199 GLY A N 1
ATOM 1498 C CA . GLY A 1 199 ? -28.718 -8.109 16.432 1.00 85.94 199 GLY A CA 1
ATOM 1499 C C . GLY A 1 199 ? -28.402 -7.398 15.113 1.00 85.94 199 GLY A C 1
ATOM 1500 O O . GLY A 1 199 ? -28.606 -7.970 14.049 1.00 85.94 199 GLY A O 1
ATOM 1501 N N . LEU A 1 200 ? -27.844 -6.184 15.169 1.00 84.75 200 LEU A N 1
ATOM 1502 C CA . LEU A 1 200 ? -27.434 -5.438 13.972 1.00 84.75 200 LEU A CA 1
ATOM 1503 C C . LEU A 1 200 ? -26.302 -6.140 13.208 1.00 84.75 200 LEU A C 1
ATOM 1505 O O . LEU A 1 200 ? -26.368 -6.259 11.989 1.00 84.75 200 LEU A O 1
ATOM 1509 N N . ALA A 1 201 ? -25.301 -6.664 13.919 1.00 82.50 201 ALA A N 1
ATOM 1510 C CA . ALA A 1 201 ? -24.197 -7.391 13.296 1.00 82.50 201 ALA A CA 1
ATOM 1511 C C . ALA A 1 201 ? -24.649 -8.694 12.600 1.00 82.50 201 ALA A C 1
ATOM 1513 O O . ALA A 1 201 ? -24.080 -9.073 11.575 1.00 82.50 201 ALA A O 1
ATOM 1514 N N . ALA A 1 202 ? -25.669 -9.379 13.130 1.00 80.94 202 ALA A N 1
ATOM 1515 C CA . ALA A 1 202 ? -26.246 -10.568 12.498 1.00 80.94 202 ALA A CA 1
ATOM 1516 C C . ALA A 1 202 ? -26.946 -10.226 11.170 1.00 80.94 202 ALA A C 1
ATOM 1518 O O . ALA A 1 202 ? -26.706 -10.887 10.162 1.00 80.94 202 ALA A O 1
ATOM 1519 N N . VAL A 1 203 ? -27.720 -9.136 11.146 1.00 81.19 203 VAL A N 1
ATOM 1520 C CA . VAL A 1 203 ? -28.394 -8.653 9.928 1.00 81.19 203 VAL A CA 1
ATOM 1521 C C . VAL A 1 203 ? -27.380 -8.264 8.849 1.00 81.19 203 VAL A C 1
ATOM 1523 O O . VAL A 1 203 ? -27.517 -8.681 7.700 1.00 81.19 203 VAL A O 1
ATOM 1526 N N . ASP A 1 204 ? -26.324 -7.529 9.212 1.00 74.88 204 ASP A N 1
ATOM 1527 C CA . ASP A 1 204 ? -25.272 -7.121 8.267 1.00 74.88 204 ASP A CA 1
ATOM 1528 C C . ASP A 1 204 ? -24.475 -8.313 7.705 1.00 74.88 204 ASP A C 1
ATOM 1530 O O . ASP A 1 204 ? -23.922 -8.229 6.608 1.00 74.88 204 ASP A O 1
ATOM 1534 N N . SER A 1 205 ? -24.419 -9.435 8.433 1.00 72.69 205 SER A N 1
ATOM 1535 C CA . SER A 1 205 ? -23.755 -10.671 7.992 1.00 72.69 205 SER A CA 1
ATOM 1536 C C . SER A 1 205 ? -24.676 -11.645 7.243 1.00 72.69 205 SER A C 1
ATOM 1538 O O . SER A 1 205 ? -24.222 -12.716 6.838 1.00 72.69 205 SER A O 1
ATOM 1540 N N . GLY A 1 206 ? -25.933 -11.261 6.987 1.00 60.50 206 GLY A N 1
ATOM 1541 C CA . GLY A 1 206 ? -26.884 -12.038 6.189 1.00 60.50 206 GLY A CA 1
ATOM 1542 C C . GLY A 1 206 ? -27.471 -13.262 6.898 1.00 60.50 206 GLY A C 1
ATOM 1543 O O . GLY A 1 206 ? -27.863 -14.208 6.211 1.00 60.50 206 GLY A O 1
ATOM 1544 N N . MET A 1 207 ? -27.506 -13.260 8.237 1.00 49.41 207 MET A N 1
ATOM 1545 C CA . MET A 1 207 ? -28.235 -14.251 9.047 1.00 49.41 207 MET A CA 1
ATOM 1546 C C . MET A 1 207 ? -29.679 -13.832 9.317 1.00 49.41 207 MET A C 1
ATOM 1548 O O . MET A 1 207 ? -29.929 -12.619 9.498 1.00 49.41 207 MET A O 1
#

Organism: Escherichia coli (NCBI:txid562)

Foldseek 3Di:
DVVLVVVLVVCCVPPVPDLVSLVSLLVVLCVDPVLVVLLVVLVVCLVVLVLVVSLVSCCVSSVHQRSADPSNLVNLLSLCSPVVCVVVSLVSLVVRCVVPPAPLVSLLSSLVSCVVVVNNVVSLVSLLSLCVDPVNVVSSLVVLLVVLVPDPLAPVSLVSLVVSCVSHPDDPSVVVSVVVNVVSVVQCVDVVSHVVSVVVVCVVVPD

Secondary structure (DSSP, 8-state):
-HHHHHHHHHHHHH-TT-HHHHHHHHHHHHHSHHHHHHHHHHHHHHHTT-HHHHHHHHHHHHTSS--SHHHHHHHHHHHTTSGGGHHHHHHHHHHHHHHSTT-HHHHHHHHHHHHTTT-HHHHHHHHHHHHTSHHHHHHHHHHHHHHHTTS-SSHHHHHHHHHHHHH--SSHHHHHHHHHHHHHHHHHTSHHHHHHHHHHHHHHTT-

Sequence (207 aa):
IDGAQKQLDRLSQLAPSSNAYKSSRTTMLLSTPDGRQALQQARLQATTGHAEEAVASYNKLFNGAPPGGDIAVEYWSTVAKIPARRGEAINQLKRINADAPGNTGLQNNLALLLFSSDRRDEGFAVLEQMAKSNAGREGASKIWYGQIKDMPVSDASVSALKKYLSIFSDGDSVAAAQSQLAEQQKQLADPAFRARAQGLAAVDSGM

pLDDT: mean 92.68, std 7.19, range [49.41, 98.5]

Radius of gyration: 22.94 Å; chains: 1; bounding box: 62×28×57 Å

InterPro domains:
  IPR011990 Tetratricopeptide-like helical domain superfamily [G3DSA:1.25.40.10] (1-198)
  IPR011990 Tetratricopeptide-like helical domain superfamily [SSF48452] (35-136)